Protein AF-A9UUB0-F1 (afdb_monomer_lite)

Sequence (210 aa):
MSVALYNTAGHIVDRVLACRGSAKSLCLASKYDRKKALFALVCETLKYSEILLPLARDLQGTLGDQWTQGTLLCLVHDACIKGRLRCGGKIKFILREHKPALDQHLSRILAERGVKKIQDLVPSESLAERQLRFLRVNTLRAQTADVVRDLETEGWQRLSASTHVELFRLQGRQFACDPDIPDLLAFPAKTDLHDHPLYLTGRLIFQDKV

Structure (mmCIF, N/CA/C/O backbone):
data_AF-A9UUB0-F1
#
_entry.id   AF-A9UUB0-F1
#
loop_
_atom_site.group_PDB
_atom_site.id
_atom_site.type_symbol
_atom_site.label_atom_id
_atom_site.label_alt_id
_atom_site.label_comp_id
_atom_site.label_asym_id
_atom_site.label_entity_id
_atom_site.label_seq_id
_atom_site.pdbx_PDB_ins_code
_atom_site.Cartn_x
_atom_site.Cartn_y
_atom_site.Cartn_z
_atom_site.occupancy
_atom_site.B_iso_or_equiv
_atom_site.auth_seq_id
_atom_site.auth_comp_id
_atom_site.auth_asym_id
_atom_site.auth_atom_id
_atom_site.pdbx_PDB_model_num
ATOM 1 N N . MET A 1 1 ? 13.743 -13.434 -19.491 1.00 51.78 1 MET A N 1
ATOM 2 C CA . MET A 1 1 ? 12.505 -13.276 -18.696 1.00 51.78 1 MET A CA 1
ATOM 3 C C . MET A 1 1 ? 11.661 -12.217 -19.380 1.00 51.78 1 MET A C 1
ATOM 5 O O . MET A 1 1 ? 12.220 -11.261 -19.902 1.00 51.78 1 MET A O 1
ATOM 9 N N . SER A 1 2 ? 10.359 -12.451 -19.502 1.00 63.03 2 SER A N 1
ATOM 10 C CA . SER A 1 2 ? 9.479 -11.643 -20.347 1.00 63.03 2 SER A CA 1
ATOM 11 C C . SER A 1 2 ? 8.940 -10.423 -19.603 1.00 63.03 2 SER A C 1
ATOM 13 O O . SER A 1 2 ? 8.824 -10.422 -18.377 1.00 63.03 2 SER A O 1
ATOM 15 N N . VAL A 1 3 ? 8.562 -9.399 -20.369 1.00 75.25 3 VAL A N 1
ATOM 16 C CA . VAL A 1 3 ? 7.767 -8.245 -19.915 1.00 75.25 3 VAL A CA 1
ATOM 17 C C . VAL A 1 3 ? 6.526 -8.690 -19.120 1.00 75.25 3 VAL A C 1
ATOM 19 O O . VAL A 1 3 ? 6.128 -8.020 -18.174 1.00 75.25 3 VAL A O 1
ATOM 22 N N . ALA A 1 4 ? 5.992 -9.883 -19.407 1.00 81.81 4 ALA A N 1
ATOM 23 C CA . ALA A 1 4 ? 4.867 -10.472 -18.685 1.00 81.81 4 ALA A CA 1
ATOM 24 C C . ALA A 1 4 ? 5.096 -10.609 -17.166 1.00 81.81 4 ALA A C 1
ATOM 26 O O . ALA A 1 4 ? 4.138 -10.473 -16.408 1.00 81.81 4 ALA A O 1
ATOM 27 N N . LEU A 1 5 ? 6.339 -10.825 -16.703 1.00 86.44 5 LEU A N 1
ATOM 28 C CA . LEU A 1 5 ? 6.645 -10.831 -15.266 1.00 86.44 5 LEU A CA 1
ATOM 29 C C . LEU A 1 5 ? 6.369 -9.460 -14.638 1.00 86.44 5 LEU A C 1
ATOM 31 O O . LEU A 1 5 ? 5.728 -9.397 -13.596 1.00 86.44 5 LEU A O 1
ATOM 35 N N . TYR A 1 6 ? 6.846 -8.383 -15.268 1.00 87.75 6 TYR A N 1
ATOM 36 C CA . TYR A 1 6 ? 6.680 -7.017 -14.765 1.00 87.75 6 TYR A CA 1
ATOM 37 C C . TYR A 1 6 ? 5.232 -6.543 -14.872 1.00 87.75 6 TYR A C 1
ATOM 39 O O . TYR A 1 6 ? 4.749 -5.890 -13.955 1.00 87.75 6 TYR A O 1
ATOM 47 N N . ASN A 1 7 ? 4.513 -6.928 -15.929 1.00 88.62 7 ASN A N 1
ATOM 48 C CA . ASN A 1 7 ? 3.086 -6.620 -16.052 1.00 88.62 7 ASN A CA 1
ATOM 49 C C . ASN A 1 7 ? 2.285 -7.324 -14.949 1.00 88.62 7 ASN A C 1
ATOM 51 O O . ASN A 1 7 ? 1.518 -6.690 -14.232 1.00 88.62 7 ASN A O 1
ATOM 55 N N . THR A 1 8 ? 2.526 -8.624 -14.741 1.00 89.75 8 THR A N 1
ATOM 56 C CA . THR A 1 8 ? 1.849 -9.391 -13.682 1.00 89.75 8 THR A CA 1
ATOM 57 C C . THR A 1 8 ? 2.195 -8.856 -12.292 1.00 89.75 8 THR A C 1
ATOM 59 O O . THR A 1 8 ? 1.304 -8.671 -11.468 1.00 89.75 8 THR A O 1
ATOM 62 N N . ALA A 1 9 ? 3.478 -8.584 -12.029 1.00 90.31 9 ALA A N 1
ATOM 63 C CA . ALA A 1 9 ? 3.923 -7.991 -10.770 1.00 90.31 9 ALA A CA 1
ATOM 64 C C . ALA A 1 9 ? 3.297 -6.611 -10.556 1.00 90.31 9 ALA A C 1
ATOM 66 O O . ALA A 1 9 ? 2.797 -6.341 -9.471 1.00 90.31 9 ALA A O 1
ATOM 67 N N . GLY A 1 10 ? 3.258 -5.784 -11.601 1.00 90.00 10 GLY A N 1
ATOM 68 C CA . GLY A 1 10 ? 2.677 -4.451 -11.566 1.00 90.00 10 GLY A CA 1
ATOM 69 C C . GLY A 1 10 ? 1.199 -4.461 -11.209 1.00 90.00 10 GLY A C 1
ATOM 70 O O . GLY A 1 10 ? 0.810 -3.784 -10.268 1.00 90.00 10 GLY A O 1
ATOM 71 N N . HIS A 1 11 ? 0.399 -5.317 -11.849 1.00 90.12 11 HIS A N 1
ATOM 72 C CA . HIS A 1 11 ? -1.014 -5.475 -11.493 1.00 90.12 11 HIS A CA 1
ATOM 73 C C . HIS A 1 11 ? -1.225 -5.915 -10.038 1.00 90.12 11 HIS A C 1
ATOM 75 O O . HIS A 1 11 ? -2.192 -5.502 -9.399 1.00 90.12 11 HIS A O 1
ATOM 81 N N . ILE A 1 12 ? -0.340 -6.762 -9.504 1.00 89.94 12 ILE A N 1
ATOM 82 C CA . ILE A 1 12 ? -0.397 -7.165 -8.094 1.00 89.94 12 ILE A CA 1
ATOM 83 C C . ILE A 1 12 ? -0.027 -5.987 -7.194 1.00 89.94 12 ILE A C 1
ATOM 85 O O . ILE A 1 12 ? -0.731 -5.740 -6.222 1.00 89.94 12 ILE A O 1
ATOM 89 N N . VAL A 1 13 ? 1.036 -5.253 -7.520 1.00 89.06 13 VAL A N 1
ATOM 90 C CA . VAL A 1 13 ? 1.461 -4.062 -6.775 1.00 89.06 13 VAL A CA 1
ATOM 91 C C . VAL A 1 13 ? 0.350 -3.015 -6.750 1.00 89.06 13 VAL A C 1
ATOM 93 O O . VAL A 1 13 ? 0.021 -2.538 -5.672 1.00 89.06 13 VAL A O 1
ATOM 96 N N . ASP A 1 14 ? -0.291 -2.731 -7.885 1.00 88.44 14 ASP A N 1
ATOM 97 C CA . ASP A 1 14 ? -1.418 -1.793 -7.972 1.00 88.44 14 ASP A CA 1
ATOM 98 C C . ASP A 1 14 ? -2.571 -2.216 -7.048 1.00 88.44 14 ASP A C 1
ATOM 100 O O . ASP A 1 14 ? -3.120 -1.401 -6.309 1.00 88.44 14 ASP A O 1
ATOM 104 N N . ARG A 1 15 ? -2.903 -3.514 -7.021 1.00 87.00 15 ARG A N 1
ATOM 105 C CA . ARG A 1 15 ? -3.929 -4.054 -6.116 1.00 87.00 15 ARG A CA 1
ATOM 106 C C . ARG A 1 15 ? -3.540 -3.955 -4.646 1.00 87.00 15 ARG A C 1
ATOM 108 O O . ARG A 1 15 ? -4.393 -3.621 -3.831 1.00 87.00 15 ARG A O 1
ATOM 115 N N . VAL A 1 16 ? -2.280 -4.227 -4.308 1.00 85.00 16 VAL A N 1
ATOM 116 C CA . VAL A 1 16 ? -1.789 -4.115 -2.927 1.00 85.00 16 VAL A CA 1
ATOM 117 C C . VAL A 1 16 ? -1.792 -2.656 -2.471 1.00 85.00 16 VAL A C 1
ATOM 119 O O . VAL A 1 16 ? -2.253 -2.372 -1.370 1.00 85.00 16 VAL A O 1
ATOM 122 N N . LEU A 1 17 ? -1.349 -1.724 -3.319 1.00 81.94 17 LEU A N 1
ATOM 123 C CA . LEU A 1 17 ? -1.390 -0.289 -3.026 1.00 81.94 17 LEU A CA 1
ATOM 124 C C . LEU A 1 17 ? -2.829 0.224 -2.883 1.00 81.94 17 LEU A C 1
ATOM 126 O O . LEU A 1 17 ? -3.079 1.102 -2.066 1.00 81.94 17 LEU A O 1
ATOM 130 N N . ALA A 1 18 ? -3.780 -0.361 -3.613 1.00 80.44 18 ALA A N 1
ATOM 131 C CA . ALA A 1 18 ? -5.213 -0.102 -3.463 1.00 80.44 18 ALA A CA 1
ATOM 132 C C . ALA A 1 18 ? -5.870 -0.865 -2.291 1.00 80.44 18 ALA A C 1
ATOM 134 O O . ALA A 1 18 ? -7.092 -0.828 -2.149 1.00 80.44 18 ALA A O 1
ATOM 135 N N . CYS A 1 19 ? -5.090 -1.577 -1.470 1.00 75.00 19 CYS A N 1
ATOM 136 C CA . CYS A 1 19 ? -5.570 -2.394 -0.352 1.00 75.00 19 CYS A CA 1
ATOM 137 C C . CYS A 1 19 ? -6.588 -3.490 -0.746 1.00 75.00 19 CYS A C 1
ATOM 139 O O . CYS A 1 19 ? -7.390 -3.908 0.081 1.00 75.00 19 CYS A O 1
ATOM 141 N N . ARG A 1 20 ? -6.534 -4.003 -1.985 1.00 78.62 20 ARG A N 1
ATOM 142 C CA . ARG A 1 20 ? -7.418 -5.063 -2.523 1.00 78.62 20 ARG A CA 1
ATOM 143 C C . ARG A 1 20 ? -6.836 -6.468 -2.337 1.00 78.62 20 ARG A C 1
ATOM 145 O O . ARG A 1 20 ? -6.723 -7.258 -3.281 1.00 78.62 20 ARG A O 1
ATOM 152 N N . GLY A 1 21 ? -6.391 -6.753 -1.115 1.00 76.88 21 GLY A N 1
ATOM 153 C CA . GLY A 1 21 ? -5.790 -8.027 -0.716 1.00 76.88 21 GLY A CA 1
ATOM 154 C C . GLY A 1 21 ? -4.273 -7.992 -0.490 1.00 76.88 21 GLY A C 1
ATOM 155 O O . GLY A 1 21 ? -3.568 -7.056 -0.862 1.00 76.88 21 GLY A O 1
ATOM 156 N N . SER A 1 22 ? -3.758 -9.048 0.149 1.00 80.94 22 SER A N 1
ATOM 157 C CA . SER A 1 22 ? -2.339 -9.146 0.508 1.00 80.94 22 SER A CA 1
ATOM 158 C C . SER A 1 22 ? -1.462 -9.557 -0.677 1.00 80.94 22 SER A C 1
ATOM 160 O O . SER A 1 22 ? -1.869 -10.324 -1.554 1.00 80.94 22 SER A O 1
ATOM 162 N N . ALA A 1 23 ? -0.196 -9.126 -0.665 1.00 83.50 23 ALA A N 1
ATOM 163 C CA . ALA A 1 23 ? 0.780 -9.529 -1.681 1.00 83.50 23 ALA A CA 1
ATOM 164 C C . ALA A 1 23 ? 0.891 -11.062 -1.800 1.00 83.50 23 ALA A C 1
ATOM 166 O O . ALA A 1 23 ? 1.048 -11.596 -2.900 1.00 83.50 23 ALA A O 1
ATOM 167 N N . LYS A 1 24 ? 0.765 -11.783 -0.677 1.00 83.50 24 LYS A N 1
ATOM 168 C CA . LYS A 1 24 ? 0.860 -13.247 -0.628 1.00 83.50 24 LYS A CA 1
ATOM 169 C C . LYS A 1 24 ? -0.329 -13.919 -1.313 1.00 83.50 24 LYS A C 1
ATOM 171 O O . LYS A 1 24 ? -0.109 -14.803 -2.142 1.00 83.50 24 LYS A O 1
ATOM 176 N N . SER A 1 25 ? -1.560 -13.506 -1.002 1.00 85.06 25 SER A N 1
ATOM 177 C CA . SER A 1 25 ? -2.758 -14.099 -1.612 1.00 85.06 25 SER A CA 1
ATOM 178 C C . SER A 1 25 ? -2.818 -13.804 -3.111 1.00 85.06 25 SER A C 1
ATOM 180 O O . SER A 1 25 ? -3.031 -14.717 -3.908 1.00 85.06 25 SER A O 1
ATOM 182 N N . LEU A 1 26 ? -2.520 -12.564 -3.510 1.00 85.94 26 LEU A N 1
ATOM 183 C CA . LEU A 1 26 ? -2.532 -12.134 -4.908 1.00 85.94 26 LEU A CA 1
ATOM 184 C C . LEU A 1 26 ? -1.458 -12.838 -5.751 1.00 85.94 26 LEU A C 1
ATOM 186 O O . LEU A 1 26 ? -1.740 -13.285 -6.863 1.00 85.94 26 LEU A O 1
ATOM 190 N N . CYS A 1 27 ? -0.241 -13.013 -5.222 1.00 86.50 27 CYS A N 1
ATOM 191 C CA . CYS A 1 27 ? 0.801 -13.777 -5.915 1.00 86.50 27 CYS A CA 1
ATOM 192 C C . CYS A 1 27 ? 0.434 -15.259 -6.053 1.00 86.50 27 CYS A C 1
ATOM 194 O O . CYS A 1 27 ? 0.705 -15.863 -7.094 1.00 86.50 27 CYS A O 1
ATOM 196 N N . LEU A 1 28 ? -0.192 -15.853 -5.032 1.00 87.00 28 LEU A N 1
ATOM 197 C CA . LEU A 1 28 ? -0.606 -17.255 -5.068 1.00 87.00 28 LEU A CA 1
ATOM 198 C C . LEU A 1 28 ? -1.744 -17.495 -6.069 1.00 87.00 28 LEU A C 1
ATOM 200 O O . LEU A 1 28 ? -1.716 -18.509 -6.769 1.00 87.00 28 LEU A O 1
ATOM 204 N N . ALA A 1 29 ? -2.687 -16.554 -6.162 1.00 86.81 29 ALA A N 1
ATOM 205 C CA . ALA A 1 29 ? -3.804 -16.578 -7.105 1.00 86.81 29 ALA A CA 1
ATOM 206 C C . ALA A 1 29 ? -3.383 -16.302 -8.560 1.00 86.81 29 ALA A C 1
ATOM 208 O O . ALA A 1 29 ? -4.126 -16.610 -9.491 1.00 86.81 29 ALA A O 1
ATOM 209 N N . SER A 1 30 ? -2.197 -15.727 -8.780 1.00 87.69 30 SER A N 1
ATOM 210 C CA . SER A 1 30 ? -1.704 -15.448 -10.128 1.00 87.69 30 SER A CA 1
ATOM 211 C C . SER A 1 30 ? -1.465 -16.732 -10.939 1.00 87.69 30 SER A C 1
ATOM 213 O O . SER A 1 30 ? -1.018 -17.758 -10.416 1.00 87.69 30 SER A O 1
ATOM 215 N N . LYS A 1 31 ? -1.712 -16.650 -12.254 1.00 84.94 31 LYS A N 1
ATOM 216 C CA . LYS A 1 31 ? -1.460 -17.733 -13.225 1.00 84.94 31 LYS A CA 1
ATOM 217 C C . LYS A 1 31 ? 0.020 -17.879 -13.611 1.00 84.94 31 LYS A C 1
ATOM 219 O O . LYS A 1 31 ? 0.341 -18.641 -14.510 1.00 84.94 31 LYS A O 1
ATOM 224 N N . TYR A 1 32 ? 0.919 -17.113 -12.992 1.00 84.62 32 TYR A N 1
ATOM 225 C CA . TYR A 1 32 ? 2.328 -17.087 -13.368 1.00 84.62 32 TYR A CA 1
ATOM 226 C C . TYR A 1 32 ? 3.109 -18.207 -12.669 1.00 84.62 32 TYR A C 1
ATOM 228 O O . TYR A 1 32 ? 3.091 -18.310 -11.442 1.00 84.62 32 TYR A O 1
ATOM 236 N N . ASP A 1 33 ? 3.849 -19.011 -13.436 1.00 82.44 33 ASP A N 1
ATOM 237 C CA . ASP A 1 33 ? 4.486 -20.239 -12.934 1.00 82.44 33 ASP A CA 1
ATOM 238 C C . ASP A 1 33 ? 5.519 -19.982 -11.829 1.00 82.44 33 ASP A C 1
ATOM 240 O O . ASP A 1 33 ? 5.574 -20.675 -10.811 1.00 82.44 33 ASP A O 1
ATOM 244 N N . ARG A 1 34 ? 6.354 -18.945 -11.982 1.00 86.06 34 ARG A N 1
ATOM 245 C CA . ARG A 1 34 ? 7.447 -18.651 -11.036 1.00 86.06 34 ARG A CA 1
ATOM 246 C C . ARG A 1 34 ? 6.965 -17.785 -9.872 1.00 86.06 34 ARG A C 1
ATOM 248 O O . ARG A 1 34 ? 7.473 -16.681 -9.661 1.00 86.06 34 ARG A O 1
ATOM 255 N N . LYS A 1 35 ? 6.022 -18.308 -9.082 1.00 86.06 35 LYS A N 1
ATOM 256 C CA . LYS A 1 35 ? 5.386 -17.604 -7.950 1.00 86.06 35 LYS A CA 1
ATOM 257 C C . LYS A 1 35 ? 6.385 -17.057 -6.925 1.00 86.06 35 LYS A C 1
ATOM 259 O O . LYS A 1 35 ? 6.220 -15.936 -6.461 1.00 86.06 35 LYS A O 1
ATOM 264 N N . LYS A 1 36 ? 7.467 -17.791 -6.624 1.00 85.75 36 LYS A N 1
ATOM 265 C CA . LYS A 1 36 ? 8.524 -17.327 -5.697 1.00 85.75 36 LYS A CA 1
ATOM 266 C C . LYS A 1 36 ? 9.234 -16.065 -6.199 1.00 85.75 36 LYS A C 1
ATOM 268 O O . LYS A 1 36 ? 9.430 -15.122 -5.441 1.00 85.75 36 LYS A O 1
ATOM 273 N N . ALA A 1 37 ? 9.604 -16.041 -7.481 1.00 85.56 37 ALA A N 1
ATOM 274 C CA . ALA A 1 37 ? 10.294 -14.900 -8.081 1.00 85.56 37 ALA A CA 1
ATOM 275 C C . ALA A 1 37 ? 9.372 -13.680 -8.224 1.00 85.56 37 ALA A C 1
ATOM 277 O O . ALA A 1 37 ? 9.832 -12.551 -8.067 1.00 85.56 37 ALA A O 1
ATOM 278 N N . LEU A 1 38 ? 8.088 -13.922 -8.508 1.00 88.12 38 LEU A N 1
ATOM 279 C CA . LEU A 1 38 ? 7.046 -12.900 -8.546 1.00 88.12 38 LEU A CA 1
ATOM 280 C C . LEU A 1 38 ? 6.842 -12.270 -7.165 1.00 88.12 38 LEU A C 1
ATOM 282 O O . LEU A 1 38 ? 6.959 -11.058 -7.032 1.00 88.12 38 LEU A O 1
ATOM 286 N N . PHE A 1 39 ? 6.623 -13.094 -6.137 1.00 87.19 39 PHE A N 1
ATOM 287 C CA . PHE A 1 39 ? 6.426 -12.626 -4.766 1.00 87.19 39 PHE A CA 1
ATOM 288 C C . PHE A 1 39 ? 7.631 -11.831 -4.252 1.00 87.19 39 PHE A C 1
ATOM 290 O O . PHE A 1 39 ? 7.456 -10.755 -3.692 1.00 87.19 39 PHE A O 1
ATOM 297 N N . ALA A 1 40 ? 8.856 -12.301 -4.517 1.00 87.00 40 ALA A N 1
ATOM 298 C CA . ALA A 1 40 ? 10.066 -11.563 -4.162 1.00 87.00 40 ALA A CA 1
ATOM 299 C C . ALA A 1 40 ? 10.120 -10.179 -4.833 1.00 87.00 40 ALA A C 1
ATOM 301 O O . ALA A 1 40 ? 10.383 -9.191 -4.156 1.00 87.00 40 ALA A O 1
ATOM 302 N N . LEU A 1 41 ? 9.823 -10.091 -6.137 1.00 88.19 41 LEU A N 1
ATOM 303 C CA . LEU A 1 41 ? 9.814 -8.815 -6.859 1.00 88.19 41 LEU A CA 1
ATOM 304 C C . LEU A 1 41 ? 8.746 -7.857 -6.317 1.00 88.19 41 LEU A C 1
ATOM 306 O O . LEU A 1 41 ? 9.035 -6.678 -6.136 1.00 88.19 41 LEU A O 1
ATOM 310 N N . V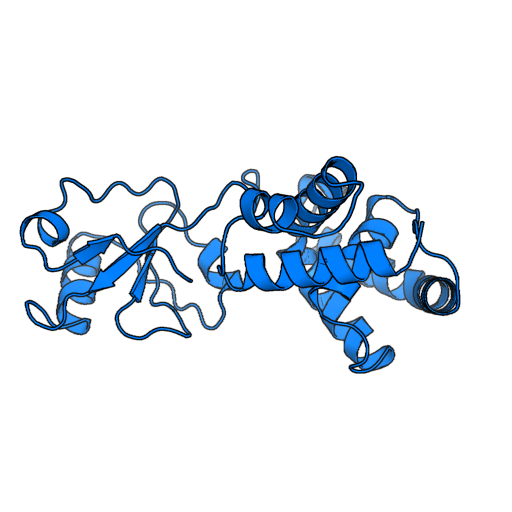AL A 1 42 ? 7.537 -8.354 -6.045 1.00 88.88 42 VAL A N 1
ATOM 311 C CA . VAL A 1 42 ? 6.438 -7.554 -5.484 1.00 88.88 42 VAL A CA 1
ATOM 312 C C . VAL A 1 42 ? 6.821 -7.020 -4.104 1.00 88.88 42 VAL A C 1
ATOM 314 O O . VAL A 1 42 ? 6.763 -5.813 -3.891 1.00 88.88 42 VAL A O 1
ATOM 317 N N . CYS A 1 43 ? 7.281 -7.880 -3.192 1.00 84.44 43 CYS A N 1
ATOM 318 C CA . CYS A 1 43 ? 7.665 -7.463 -1.842 1.00 84.44 43 CYS A CA 1
ATOM 319 C C . CYS A 1 43 ? 8.838 -6.480 -1.844 1.00 84.44 43 CYS A C 1
ATOM 321 O O . CYS A 1 43 ? 8.815 -5.513 -1.093 1.00 84.44 43 CYS A O 1
ATOM 323 N N . GLU A 1 44 ? 9.855 -6.699 -2.680 1.00 85.81 44 GLU A N 1
ATOM 324 C CA . GLU A 1 44 ? 10.954 -5.742 -2.823 1.00 85.81 44 GLU A CA 1
ATOM 325 C C . GLU A 1 44 ? 10.462 -4.406 -3.390 1.00 85.81 44 GLU A C 1
ATOM 327 O O . GLU A 1 44 ? 10.778 -3.367 -2.826 1.00 85.81 44 GLU A O 1
ATOM 332 N N . THR A 1 45 ? 9.618 -4.411 -4.426 1.00 88.25 45 THR A N 1
ATOM 333 C CA . THR A 1 45 ? 9.075 -3.172 -5.013 1.00 88.25 45 THR A CA 1
ATOM 334 C C . THR A 1 45 ? 8.252 -2.379 -3.994 1.00 88.25 45 THR A C 1
ATOM 336 O O . THR A 1 45 ? 8.414 -1.166 -3.882 1.00 88.25 45 THR A O 1
ATOM 339 N N . LEU A 1 46 ? 7.409 -3.061 -3.212 1.00 84.19 46 LEU A N 1
ATOM 340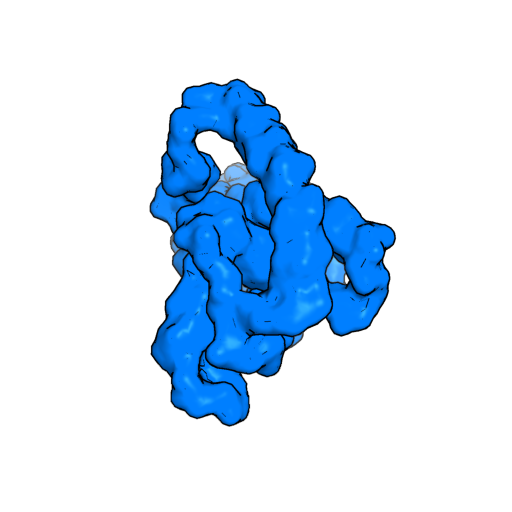 C CA . LEU A 1 46 ? 6.578 -2.439 -2.178 1.00 84.19 46 LEU A CA 1
ATOM 341 C C . LEU A 1 46 ? 7.404 -1.813 -1.049 1.00 84.19 46 LEU A C 1
ATOM 343 O O . LEU A 1 46 ? 6.958 -0.843 -0.459 1.00 84.19 46 LEU A O 1
ATOM 347 N N . LYS A 1 47 ? 8.618 -2.295 -0.753 1.00 81.56 47 LYS A N 1
ATOM 348 C CA . LYS A 1 47 ? 9.485 -1.655 0.259 1.00 81.56 47 LYS A CA 1
ATOM 349 C C . LYS A 1 47 ? 9.875 -0.229 -0.120 1.00 81.56 47 LYS A C 1
ATOM 351 O O . LYS A 1 47 ? 10.025 0.615 0.753 1.00 81.56 47 LYS A O 1
ATOM 356 N N . TYR A 1 48 ? 10.033 0.035 -1.414 1.00 80.12 48 TYR A N 1
ATOM 357 C CA . TYR A 1 48 ? 10.506 1.320 -1.926 1.00 80.12 48 TYR A CA 1
ATOM 358 C C . TYR A 1 48 ? 9.404 2.119 -2.627 1.00 80.12 48 TYR A C 1
ATOM 360 O O . T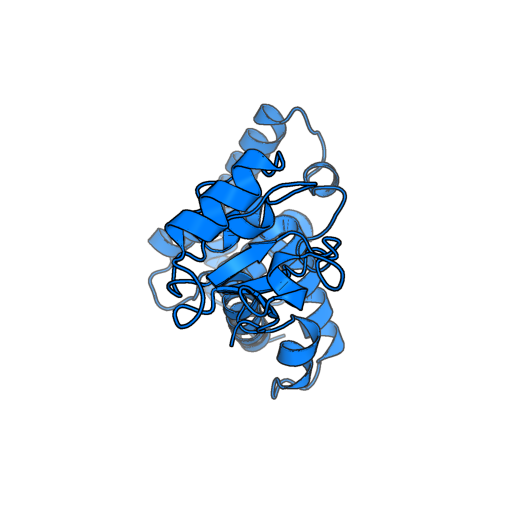YR A 1 48 ? 9.702 3.142 -3.242 1.00 80.12 48 TYR A O 1
ATOM 368 N N . SER A 1 49 ? 8.141 1.684 -2.567 1.00 81.94 49 SER A N 1
ATOM 369 C CA . SER A 1 49 ? 7.087 2.276 -3.393 1.00 81.94 49 SER A CA 1
ATOM 370 C C . SER A 1 49 ? 6.885 3.759 -3.109 1.00 81.94 49 SER A C 1
ATOM 372 O O . SER A 1 49 ? 6.772 4.522 -4.055 1.00 81.94 49 SER A O 1
ATOM 374 N N . GLU A 1 50 ? 6.933 4.209 -1.853 1.00 77.56 50 GLU A N 1
ATOM 375 C CA . GLU A 1 50 ? 6.791 5.640 -1.526 1.00 77.56 50 GLU A CA 1
ATOM 376 C C . GLU A 1 50 ? 7.860 6.520 -2.191 1.00 77.56 50 GLU A C 1
ATOM 378 O O . GLU A 1 50 ? 7.581 7.647 -2.588 1.00 77.56 50 GLU A O 1
ATOM 383 N N . ILE A 1 51 ? 9.080 5.998 -2.325 1.00 80.94 51 ILE A N 1
ATOM 384 C CA . ILE A 1 51 ? 10.227 6.721 -2.887 1.00 80.94 51 ILE A CA 1
ATOM 385 C C . ILE A 1 51 ? 10.190 6.671 -4.415 1.00 80.94 51 ILE A C 1
ATOM 387 O O . ILE A 1 51 ? 10.533 7.641 -5.085 1.00 80.94 51 ILE A O 1
ATOM 391 N N . LEU A 1 52 ? 9.787 5.527 -4.971 1.00 83.94 52 LEU A N 1
ATOM 392 C CA . LEU A 1 52 ? 9.836 5.270 -6.407 1.00 83.94 52 LEU A CA 1
ATOM 393 C C . LEU A 1 52 ? 8.545 5.669 -7.138 1.00 83.94 52 LEU A C 1
ATOM 395 O O . LEU A 1 52 ? 8.572 5.807 -8.356 1.00 83.94 52 LEU A O 1
ATOM 399 N N . LEU A 1 53 ? 7.426 5.873 -6.435 1.00 84.06 53 LEU A N 1
ATOM 400 C CA . LEU A 1 53 ? 6.144 6.273 -7.029 1.00 84.06 53 LEU A CA 1
ATOM 401 C C . LEU A 1 53 ? 6.220 7.600 -7.801 1.00 84.06 53 LEU A C 1
ATOM 403 O O . LEU A 1 53 ? 5.723 7.625 -8.927 1.00 84.06 53 LEU A O 1
ATOM 407 N N . PRO A 1 54 ? 6.845 8.677 -7.281 1.00 83.44 54 PRO A N 1
ATOM 408 C CA . PRO A 1 54 ? 7.034 9.906 -8.053 1.00 83.44 54 PRO A CA 1
ATOM 409 C C . PRO A 1 54 ? 7.810 9.657 -9.353 1.00 83.44 54 PRO A C 1
ATOM 411 O O . PRO A 1 54 ? 7.371 10.062 -10.423 1.00 83.44 54 PRO A O 1
ATOM 414 N N . LEU A 1 55 ? 8.889 8.872 -9.281 1.00 82.81 55 LEU A N 1
ATOM 415 C CA . LEU A 1 55 ? 9.707 8.516 -10.448 1.00 82.81 55 LEU A CA 1
ATOM 416 C C . LEU A 1 55 ? 8.926 7.696 -11.480 1.00 82.81 55 LEU A C 1
ATOM 418 O O . LEU A 1 55 ? 9.082 7.877 -12.686 1.00 82.81 55 LEU A O 1
ATOM 422 N N . ALA A 1 56 ? 8.083 6.777 -11.008 1.00 85.50 56 ALA A N 1
ATOM 423 C CA . ALA A 1 56 ? 7.226 5.977 -11.869 1.00 85.50 56 ALA A CA 1
ATOM 424 C C . ALA A 1 56 ? 6.185 6.847 -12.594 1.00 85.50 56 ALA A C 1
ATOM 426 O O . ALA A 1 56 ? 5.903 6.589 -13.763 1.00 85.50 56 ALA A O 1
ATOM 427 N N . ARG A 1 57 ? 5.655 7.893 -11.941 1.00 84.75 57 ARG A N 1
ATOM 428 C CA . ARG A 1 57 ? 4.727 8.860 -12.554 1.00 84.75 57 ARG A CA 1
ATOM 429 C C . ARG A 1 57 ? 5.401 9.702 -13.634 1.00 84.75 57 ARG A C 1
ATOM 431 O O . ARG A 1 57 ? 4.842 9.827 -14.721 1.00 84.75 57 ARG A O 1
ATOM 438 N N . ASP A 1 58 ? 6.609 10.196 -13.378 1.00 82.62 58 ASP A N 1
ATOM 439 C CA . ASP A 1 58 ? 7.384 10.968 -14.362 1.00 82.62 58 ASP A CA 1
ATOM 440 C C . ASP A 1 58 ? 7.664 10.134 -15.627 1.00 82.62 58 ASP A C 1
ATOM 442 O O . ASP A 1 58 ? 7.491 10.591 -16.761 1.00 82.62 58 ASP A O 1
ATOM 446 N N . LEU A 1 59 ? 8.024 8.859 -15.441 1.00 81.62 59 LEU A N 1
ATOM 447 C CA . LEU A 1 59 ? 8.211 7.920 -16.548 1.00 81.62 59 LEU A CA 1
ATOM 448 C C . LEU A 1 59 ? 6.913 7.599 -17.286 1.00 81.62 59 LEU A C 1
ATOM 450 O O . LEU A 1 59 ? 6.947 7.432 -18.504 1.00 81.62 59 LEU A O 1
ATOM 454 N N . GLN A 1 60 ? 5.781 7.512 -16.584 1.00 83.88 60 GLN A N 1
ATOM 455 C CA . GLN A 1 60 ? 4.482 7.253 -17.206 1.00 83.88 60 GLN A CA 1
ATOM 456 C C . GLN A 1 60 ? 4.111 8.358 -18.197 1.00 83.88 60 GLN A C 1
ATOM 458 O O . GLN A 1 60 ? 3.700 8.051 -19.314 1.00 83.88 60 GLN A O 1
ATOM 463 N N . GLY A 1 61 ? 4.352 9.625 -17.839 1.00 80.56 61 GLY A N 1
ATOM 464 C CA . GLY A 1 61 ? 4.143 10.760 -18.744 1.00 80.56 61 GLY A CA 1
ATOM 465 C C . GLY A 1 61 ? 4.968 10.676 -20.034 1.00 80.56 61 GLY A C 1
ATOM 466 O O . GLY A 1 61 ? 4.560 11.210 -21.060 1.00 80.56 61 GLY A O 1
ATOM 467 N N . THR A 1 62 ? 6.094 9.957 -20.008 1.00 79.19 62 THR A N 1
ATOM 468 C CA . THR A 1 62 ? 6.982 9.783 -21.169 1.00 79.19 62 THR A CA 1
ATOM 469 C C . THR A 1 62 ? 6.677 8.513 -21.973 1.00 79.19 62 THR A C 1
ATOM 471 O O . THR A 1 62 ? 6.775 8.500 -23.198 1.00 79.19 62 THR A O 1
ATOM 474 N N . LEU A 1 63 ? 6.321 7.419 -21.293 1.00 76.00 63 LEU A N 1
ATOM 475 C CA . LEU A 1 63 ? 6.095 6.095 -21.887 1.00 76.00 63 LEU A CA 1
ATOM 476 C C . LEU A 1 63 ? 4.647 5.865 -22.354 1.00 76.00 63 LEU A C 1
ATOM 478 O O . LEU A 1 63 ? 4.396 4.888 -23.070 1.00 76.00 63 LEU A O 1
ATOM 482 N N . GLY A 1 64 ? 3.717 6.740 -21.963 1.00 74.31 64 GLY A N 1
ATOM 483 C CA . GLY A 1 64 ? 2.290 6.664 -22.277 1.00 74.31 64 GLY A CA 1
ATOM 484 C C . GLY A 1 64 ? 1.526 5.604 -21.472 1.00 74.31 64 GLY A C 1
ATOM 485 O O . GLY A 1 64 ? 2.109 4.768 -20.779 1.00 74.31 64 GLY A O 1
ATOM 486 N N . ASP A 1 65 ? 0.199 5.599 -21.620 1.00 76.12 65 ASP A N 1
ATOM 487 C CA . ASP A 1 65 ? -0.747 4.812 -20.801 1.00 76.12 65 ASP A CA 1
ATOM 488 C C . ASP A 1 65 ? -0.745 3.297 -21.051 1.00 76.12 65 ASP A C 1
ATOM 490 O O . ASP A 1 65 ? -1.505 2.544 -20.445 1.00 76.12 65 ASP A O 1
ATOM 494 N N . GLN A 1 66 ? 0.131 2.811 -21.928 1.00 77.62 66 GLN A N 1
ATOM 495 C CA . GLN A 1 66 ? 0.280 1.380 -22.197 1.00 77.62 66 GLN A CA 1
ATOM 496 C C . GLN A 1 66 ? 0.877 0.601 -21.001 1.00 77.62 66 GLN A C 1
ATOM 498 O O . GLN A 1 66 ? 0.829 -0.630 -20.984 1.00 77.62 66 GLN A O 1
ATOM 503 N N . TRP A 1 67 ? 1.455 1.297 -20.013 1.00 81.56 67 TRP A N 1
ATOM 504 C CA . TRP A 1 67 ? 2.067 0.713 -18.817 1.00 81.56 67 TRP A CA 1
ATOM 505 C C . TRP A 1 67 ? 1.331 1.162 -17.554 1.00 81.56 67 TRP A C 1
ATOM 507 O O . TRP A 1 67 ? 1.100 2.354 -17.363 1.00 81.56 67 TRP A O 1
ATOM 517 N N . THR A 1 68 ? 1.016 0.227 -16.651 1.00 85.62 68 THR A N 1
ATOM 518 C CA . THR A 1 68 ? 0.436 0.595 -15.350 1.00 85.62 68 THR A CA 1
ATOM 519 C C . THR A 1 68 ? 1.497 1.178 -14.416 1.00 85.62 68 THR A C 1
ATOM 521 O O . THR A 1 68 ? 2.691 0.878 -14.550 1.00 85.62 68 THR A O 1
ATOM 524 N N . GLN A 1 69 ? 1.066 1.978 -13.431 1.00 85.44 69 GLN A N 1
ATOM 525 C CA . GLN A 1 69 ? 1.969 2.541 -12.420 1.00 85.44 69 GLN A CA 1
ATOM 526 C C . GLN A 1 69 ? 2.761 1.454 -11.701 1.00 85.44 69 GLN A C 1
ATOM 528 O O . GLN A 1 69 ? 3.980 1.569 -11.590 1.00 85.44 69 GLN A O 1
ATOM 533 N N . GLY A 1 70 ? 2.114 0.367 -11.283 1.00 86.81 70 GLY A N 1
ATOM 534 C CA . GLY A 1 70 ? 2.778 -0.757 -10.638 1.00 86.81 70 GLY A CA 1
ATOM 535 C C . GLY A 1 70 ? 3.831 -1.411 -11.530 1.00 86.81 70 GLY A C 1
ATOM 536 O O . GLY A 1 70 ? 4.898 -1.788 -11.044 1.00 86.81 70 GLY A O 1
ATOM 537 N N . THR A 1 71 ? 3.587 -1.526 -12.840 1.00 89.38 71 THR A N 1
ATOM 538 C CA . THR A 1 71 ? 4.578 -2.093 -13.768 1.00 89.38 71 THR A CA 1
ATOM 539 C C . THR A 1 71 ? 5.806 -1.200 -13.885 1.00 89.38 71 THR A C 1
ATOM 541 O O . THR A 1 71 ? 6.933 -1.694 -13.786 1.00 89.38 71 THR A O 1
ATOM 544 N N . LEU A 1 72 ? 5.601 0.108 -14.053 1.00 88.69 72 LEU A N 1
ATOM 545 C CA . LEU A 1 72 ? 6.688 1.086 -14.084 1.00 88.69 72 LEU A CA 1
ATOM 546 C C . LEU A 1 72 ? 7.452 1.097 -12.761 1.00 88.69 72 LEU A C 1
ATOM 548 O O . LEU A 1 72 ? 8.679 1.102 -12.767 1.00 88.69 72 LEU A O 1
ATOM 552 N N . LEU A 1 73 ? 6.751 0.983 -11.635 1.00 89.44 73 LEU A N 1
ATOM 553 C CA . LEU A 1 73 ? 7.356 0.913 -10.311 1.00 89.44 73 LEU A CA 1
ATOM 554 C C . LEU A 1 73 ? 8.296 -0.293 -10.170 1.00 89.44 73 LEU A C 1
ATOM 556 O O . LEU A 1 73 ? 9.432 -0.141 -9.721 1.00 89.44 73 LEU A O 1
ATOM 560 N N . CYS A 1 74 ? 7.871 -1.482 -10.613 1.00 89.75 74 CYS A N 1
ATOM 561 C CA . CYS A 1 74 ? 8.724 -2.674 -10.615 1.00 89.75 74 CYS A CA 1
ATOM 562 C C . CYS A 1 74 ? 9.947 -2.524 -11.537 1.00 89.75 74 CYS A C 1
ATOM 564 O O . CYS A 1 74 ? 11.026 -3.037 -11.226 1.00 89.75 74 CYS A O 1
ATOM 566 N N . LEU A 1 75 ? 9.791 -1.842 -12.675 1.00 88.56 75 LEU A N 1
ATOM 567 C CA . LEU A 1 75 ? 10.879 -1.588 -13.622 1.00 88.56 75 LEU A CA 1
ATOM 568 C C . LEU A 1 75 ? 11.905 -0.601 -13.058 1.00 88.56 75 LEU A C 1
ATOM 570 O O . LEU A 1 75 ? 13.104 -0.879 -13.107 1.00 88.56 75 LEU A O 1
ATOM 574 N N . VAL A 1 76 ? 11.441 0.510 -12.482 1.00 87.81 76 VAL A N 1
ATOM 575 C CA . VAL A 1 76 ? 12.279 1.510 -11.805 1.00 87.81 76 VAL A CA 1
ATOM 576 C C . VAL A 1 76 ? 13.027 0.869 -10.645 1.00 87.81 76 VAL A C 1
ATOM 578 O O . VAL A 1 76 ? 14.236 1.046 -10.526 1.00 87.81 76 VAL A O 1
ATOM 581 N N . HIS A 1 77 ? 12.344 0.056 -9.837 1.00 88.25 77 HIS A N 1
ATOM 582 C CA . HIS A 1 77 ? 12.967 -0.677 -8.740 1.00 88.25 77 HIS A CA 1
ATOM 583 C C . HIS A 1 77 ? 14.153 -1.528 -9.224 1.00 88.25 77 HIS A C 1
ATOM 585 O O . HIS A 1 77 ? 15.271 -1.396 -8.724 1.00 88.25 77 HIS A O 1
ATOM 591 N N . ASP A 1 78 ? 13.953 -2.380 -10.232 1.00 88.12 78 ASP A N 1
ATOM 592 C CA . ASP A 1 78 ? 15.025 -3.241 -10.743 1.00 88.12 78 ASP A CA 1
ATOM 593 C C . ASP A 1 78 ? 16.153 -2.445 -11.442 1.00 88.12 78 ASP A C 1
ATOM 595 O O . ASP A 1 78 ? 17.324 -2.836 -11.356 1.00 88.12 78 ASP A O 1
ATOM 599 N N . ALA A 1 79 ? 15.836 -1.318 -12.089 1.00 85.31 79 ALA A N 1
ATOM 600 C CA . ALA A 1 79 ? 16.811 -0.447 -12.750 1.00 85.31 79 ALA A CA 1
ATOM 601 C C . ALA A 1 79 ? 17.682 0.355 -11.768 1.00 85.31 79 ALA A C 1
ATOM 603 O O . ALA A 1 79 ? 18.895 0.458 -11.969 1.00 85.31 79 ALA A O 1
ATOM 604 N N . CYS A 1 80 ? 17.078 0.916 -10.721 1.00 81.44 80 CYS A N 1
ATOM 605 C CA . CYS A 1 80 ? 17.748 1.803 -9.772 1.00 81.44 80 CYS A CA 1
ATOM 606 C C . CYS A 1 80 ? 18.400 1.039 -8.616 1.00 81.44 80 CYS A C 1
ATOM 608 O O . CYS A 1 80 ? 19.524 1.351 -8.242 1.00 81.44 80 CYS A 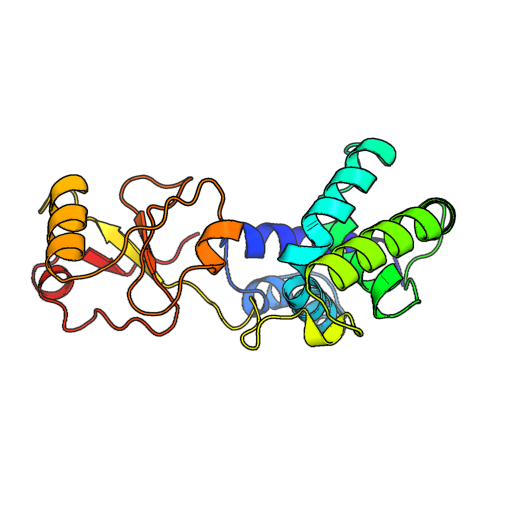O 1
ATOM 610 N N . ILE A 1 81 ? 17.734 0.016 -8.070 1.00 80.31 81 ILE A N 1
ATOM 611 C CA . ILE A 1 81 ? 18.213 -0.680 -6.864 1.00 80.31 81 ILE A CA 1
ATOM 612 C C . ILE A 1 81 ? 19.074 -1.886 -7.223 1.00 80.31 81 ILE A C 1
ATOM 614 O O . ILE A 1 81 ? 20.144 -2.076 -6.651 1.00 80.31 81 ILE A O 1
ATOM 618 N N . LYS A 1 82 ? 18.640 -2.712 -8.182 1.00 79.38 82 LYS A N 1
ATOM 619 C CA . LYS A 1 82 ? 19.413 -3.903 -8.576 1.00 79.38 82 LYS A CA 1
ATOM 620 C C . LYS A 1 82 ? 20.420 -3.637 -9.689 1.00 79.38 82 LYS A C 1
ATOM 622 O O . LYS A 1 82 ? 21.234 -4.518 -9.967 1.00 79.38 82 LYS A O 1
ATOM 627 N N . GLY A 1 83 ? 20.322 -2.496 -10.374 1.00 74.31 83 GLY A N 1
ATOM 628 C CA . GLY A 1 83 ? 21.155 -2.164 -11.533 1.00 74.31 83 GLY A CA 1
ATOM 629 C C . GLY A 1 83 ? 20.979 -3.118 -12.721 1.00 74.31 83 GLY A C 1
ATOM 630 O O . GLY A 1 83 ? 21.799 -3.122 -13.638 1.00 74.31 83 GLY A O 1
ATOM 631 N N . ARG A 1 84 ? 19.937 -3.962 -12.718 1.00 79.19 84 ARG A N 1
ATOM 632 C CA . ARG A 1 84 ? 19.713 -4.987 -13.745 1.00 79.19 84 ARG A CA 1
ATOM 633 C C . ARG A 1 84 ? 18.235 -5.136 -14.059 1.00 79.19 84 ARG A C 1
ATOM 635 O O . ARG A 1 84 ? 17.429 -5.486 -13.204 1.00 79.19 84 ARG A O 1
ATOM 642 N N . LEU A 1 85 ? 17.906 -4.965 -15.333 1.00 80.69 85 LEU A N 1
ATOM 643 C CA . LEU A 1 85 ? 16.576 -5.238 -15.863 1.00 80.69 85 LEU A CA 1
ATOM 644 C C . LEU A 1 85 ? 16.498 -6.691 -16.334 1.00 80.69 85 LEU A C 1
ATOM 646 O O . LEU A 1 85 ? 17.338 -7.153 -17.110 1.00 80.69 85 LEU A O 1
ATOM 650 N N . ARG A 1 86 ? 15.471 -7.417 -15.881 1.00 76.12 86 ARG A N 1
ATOM 651 C CA . ARG A 1 86 ? 15.204 -8.805 -16.300 1.00 76.12 86 ARG A CA 1
ATOM 652 C C . ARG A 1 86 ? 14.448 -8.874 -17.631 1.00 76.12 86 ARG A C 1
ATOM 654 O O . ARG A 1 86 ? 14.292 -9.971 -18.170 1.00 76.12 86 ARG A O 1
ATOM 661 N N . CYS A 1 87 ? 13.990 -7.729 -18.142 1.00 75.12 87 CYS A N 1
ATOM 662 C CA . CYS A 1 87 ? 13.316 -7.567 -19.427 1.00 75.12 87 CYS A CA 1
ATOM 663 C C . CYS A 1 87 ? 14.278 -7.076 -20.521 1.00 75.12 87 CYS A C 1
ATOM 665 O O . CYS A 1 87 ? 15.240 -6.352 -20.260 1.00 75.12 87 CYS A O 1
ATOM 667 N N . GLY A 1 88 ? 13.997 -7.473 -21.761 1.00 73.50 88 GLY A N 1
ATOM 668 C CA . GLY A 1 88 ? 14.633 -6.945 -22.971 1.00 73.50 88 GLY A CA 1
ATOM 669 C C . GLY A 1 88 ? 13.660 -6.101 -23.799 1.00 73.50 88 GLY A C 1
ATOM 670 O O . GLY A 1 88 ? 12.535 -5.849 -23.375 1.00 73.50 88 GLY A O 1
ATOM 671 N N . GLY A 1 89 ? 14.083 -5.701 -24.998 1.00 78.56 89 GLY A N 1
ATOM 672 C CA . GLY A 1 89 ? 13.242 -4.972 -25.954 1.00 78.56 89 GLY A CA 1
ATOM 673 C C . GLY A 1 89 ? 13.232 -3.454 -25.757 1.00 78.56 89 GLY A C 1
ATOM 674 O O . GLY A 1 89 ? 14.047 -2.914 -25.011 1.00 78.56 89 GLY A O 1
ATOM 675 N N . LYS A 1 90 ? 12.302 -2.771 -26.441 1.00 78.25 90 LYS A N 1
ATOM 676 C CA . LYS A 1 90 ? 12.202 -1.298 -26.513 1.00 78.25 90 LYS A CA 1
ATOM 677 C C . LYS A 1 90 ? 12.196 -0.622 -25.136 1.00 78.25 90 LYS A C 1
ATOM 679 O O . LYS A 1 90 ? 12.917 0.346 -24.936 1.00 78.25 90 LYS A O 1
ATOM 684 N N . ILE A 1 91 ? 11.489 -1.199 -24.160 1.00 79.56 91 ILE A N 1
ATOM 685 C CA . ILE A 1 91 ? 11.423 -0.667 -22.788 1.00 79.56 91 ILE A CA 1
ATOM 686 C C . ILE A 1 91 ? 12.802 -0.579 -22.116 1.00 79.56 91 ILE A C 1
ATOM 688 O O . ILE A 1 91 ? 13.074 0.357 -21.375 1.00 79.56 91 ILE A O 1
ATOM 692 N N . LYS A 1 92 ? 13.709 -1.522 -22.408 1.00 82.19 92 LYS A N 1
ATOM 693 C CA . LYS A 1 92 ? 15.067 -1.523 -21.850 1.00 82.19 92 LYS A CA 1
ATOM 694 C C . LYS A 1 92 ? 15.903 -0.370 -22.401 1.00 82.19 92 LYS A C 1
ATOM 696 O O . LYS A 1 92 ? 16.736 0.158 -21.672 1.00 82.19 92 LYS A O 1
ATOM 701 N N . PHE A 1 93 ? 15.708 -0.015 -23.671 1.00 81.56 93 PHE A N 1
ATOM 702 C CA . PHE A 1 93 ? 16.400 1.115 -24.289 1.00 81.56 93 PHE A CA 1
ATOM 703 C C . PHE A 1 93 ? 15.905 2.427 -23.693 1.00 81.56 93 PHE A C 1
ATOM 705 O O . PHE A 1 93 ? 16.716 3.177 -23.167 1.00 81.56 93 PHE A O 1
ATOM 712 N N . ILE A 1 94 ? 14.585 2.615 -23.633 1.00 81.44 94 ILE A N 1
ATOM 713 C CA . ILE A 1 94 ? 13.983 3.829 -23.073 1.00 81.44 94 ILE A CA 1
ATOM 714 C C . ILE A 1 94 ? 14.390 4.008 -21.601 1.00 81.44 94 ILE A C 1
ATOM 716 O O . ILE A 1 94 ? 14.883 5.060 -21.211 1.00 81.44 94 ILE A O 1
ATOM 720 N N . LEU A 1 95 ? 14.305 2.957 -20.777 1.00 82.44 95 LEU A N 1
ATOM 721 C CA . LEU A 1 95 ? 14.758 3.036 -19.381 1.00 82.44 95 LEU A CA 1
ATOM 722 C C . LEU A 1 95 ? 16.252 3.337 -19.249 1.00 82.44 95 LEU A C 1
ATOM 724 O O . LEU A 1 95 ? 16.656 3.954 -18.271 1.00 82.44 95 LEU A O 1
ATOM 728 N N . ARG A 1 96 ? 17.085 2.896 -20.199 1.00 83.56 96 ARG A N 1
ATOM 729 C CA . ARG A 1 96 ? 18.518 3.208 -20.196 1.00 83.56 96 ARG A CA 1
ATOM 730 C C . ARG A 1 96 ? 18.765 4.675 -20.541 1.00 83.56 96 ARG A C 1
ATOM 732 O O . ARG A 1 96 ? 19.638 5.271 -19.923 1.00 83.56 96 ARG A O 1
ATOM 739 N N . GLU A 1 97 ? 18.004 5.240 -21.472 1.00 84.62 97 GLU A N 1
ATOM 740 C CA . GLU A 1 97 ? 18.075 6.665 -21.815 1.00 84.62 97 GLU A CA 1
ATOM 741 C C . GLU A 1 97 ? 17.620 7.551 -20.653 1.00 84.62 97 GLU A C 1
ATOM 743 O O . GLU A 1 97 ? 18.279 8.537 -20.341 1.00 84.62 97 GLU A O 1
ATOM 748 N N . HIS A 1 98 ? 16.563 7.156 -19.938 1.00 83.69 98 HIS A N 1
ATOM 749 C CA . HIS A 1 98 ? 16.065 7.895 -18.772 1.00 83.69 98 HIS A CA 1
ATOM 750 C C . HIS A 1 98 ? 16.794 7.575 -17.460 1.00 83.69 98 HIS A C 1
ATOM 752 O O . HIS A 1 98 ? 16.567 8.246 -16.452 1.00 83.69 98 HIS A O 1
ATOM 758 N N . LYS A 1 99 ? 17.694 6.584 -17.441 1.00 83.12 99 LYS A N 1
ATOM 759 C CA . LYS A 1 99 ? 18.419 6.178 -16.228 1.00 83.12 99 LYS A CA 1
ATOM 760 C C . LYS A 1 99 ? 19.186 7.328 -15.552 1.00 83.12 99 LYS A C 1
ATOM 762 O O . LYS A 1 99 ? 19.058 7.441 -14.336 1.00 83.12 99 LYS A O 1
ATOM 767 N N . PRO A 1 100 ? 19.929 8.194 -16.269 1.00 85.31 100 PRO A N 1
ATOM 768 C CA . PRO A 1 100 ? 20.635 9.310 -15.642 1.00 85.31 100 PRO A CA 1
ATOM 769 C C . PRO A 1 100 ? 19.695 10.277 -14.910 1.00 85.31 100 PRO A C 1
ATOM 771 O O . PRO A 1 100 ? 20.012 10.717 -13.809 1.00 85.31 100 PRO A O 1
ATOM 774 N N . ALA A 1 101 ? 18.518 10.556 -15.480 1.00 84.50 101 ALA A N 1
ATOM 775 C CA . ALA A 1 101 ? 17.515 11.417 -14.852 1.00 84.50 101 ALA A CA 1
ATOM 776 C C . ALA A 1 101 ? 16.937 10.780 -13.575 1.00 84.50 101 ALA A C 1
ATOM 778 O O . ALA A 1 101 ? 16.798 11.450 -12.551 1.00 84.50 101 ALA A O 1
ATOM 779 N N . LEU A 1 102 ? 16.673 9.468 -13.602 1.00 82.06 102 LEU A N 1
ATOM 780 C CA . LEU A 1 102 ? 16.229 8.719 -12.420 1.00 82.06 102 LEU A CA 1
ATOM 781 C C . LEU A 1 102 ? 17.288 8.724 -11.311 1.00 82.06 102 LEU A C 1
ATOM 783 O O . LEU A 1 102 ? 16.962 8.966 -10.150 1.00 82.06 102 LEU A O 1
ATOM 787 N N . ASP A 1 103 ? 18.553 8.487 -11.662 1.00 83.62 103 ASP A N 1
ATOM 788 C CA . ASP A 1 103 ? 19.661 8.475 -10.705 1.00 83.62 103 ASP A CA 1
ATOM 789 C C . ASP A 1 103 ? 19.896 9.886 -10.114 1.00 83.62 103 ASP A C 1
ATOM 791 O O . ASP A 1 103 ? 20.193 10.018 -8.923 1.00 83.62 103 ASP A O 1
ATOM 795 N N . GLN A 1 104 ? 19.678 10.951 -10.897 1.00 85.31 104 GLN A N 1
ATOM 796 C CA . GLN A 1 104 ? 19.715 12.338 -10.423 1.00 85.31 104 GLN A CA 1
ATOM 797 C C . GLN A 1 104 ? 18.577 12.644 -9.439 1.00 85.31 104 GLN A C 1
ATOM 799 O O . GLN A 1 104 ? 18.834 13.191 -8.364 1.00 85.31 104 GLN A O 1
ATOM 804 N N . HIS A 1 105 ? 17.334 12.271 -9.761 1.00 81.81 105 HIS A N 1
ATOM 805 C CA . HIS A 1 105 ? 16.204 12.441 -8.842 1.00 81.81 105 HIS A CA 1
ATOM 806 C C . HIS A 1 105 ? 16.414 11.652 -7.542 1.00 81.81 105 HIS A C 1
ATOM 808 O O . HIS A 1 105 ? 16.189 12.184 -6.457 1.00 81.81 105 HIS A O 1
ATOM 814 N N . LEU A 1 106 ? 16.901 10.411 -7.623 1.00 81.50 106 LEU A N 1
ATOM 815 C CA . LEU A 1 106 ? 17.223 9.617 -6.435 1.00 81.50 106 LEU A CA 1
ATOM 816 C C . LEU A 1 106 ? 18.314 10.267 -5.588 1.00 81.50 106 LEU A C 1
ATOM 818 O O . LEU A 1 106 ? 18.179 10.312 -4.370 1.00 81.50 106 LEU A O 1
ATOM 822 N N . SER A 1 107 ? 19.364 10.801 -6.214 1.00 83.25 107 SER A N 1
ATOM 823 C CA . SER A 1 107 ? 20.442 11.513 -5.515 1.00 83.25 107 SER A CA 1
ATOM 824 C C . SER A 1 107 ? 19.932 12.765 -4.805 1.00 83.25 107 SER A C 1
ATOM 826 O O . SER A 1 107 ? 20.346 13.051 -3.685 1.00 83.25 107 SER A O 1
ATOM 828 N N . ARG A 1 108 ? 18.983 13.480 -5.418 1.00 85.44 108 ARG A N 1
ATOM 829 C CA . ARG A 1 108 ? 18.301 14.610 -4.786 1.00 85.44 108 ARG A CA 1
ATOM 830 C C . ARG A 1 108 ? 17.488 14.166 -3.567 1.00 85.44 108 ARG A C 1
ATOM 832 O O . ARG A 1 108 ? 17.646 14.754 -2.506 1.00 85.44 108 ARG A O 1
ATOM 839 N N . ILE A 1 109 ? 16.694 13.101 -3.684 1.00 79.69 109 ILE A N 1
ATOM 840 C CA . ILE A 1 109 ? 15.907 12.557 -2.562 1.00 79.69 109 ILE A CA 1
ATOM 841 C C . ILE A 1 109 ? 16.824 12.046 -1.432 1.00 79.69 109 ILE A C 1
ATOM 843 O O . ILE A 1 109 ? 16.539 12.252 -0.253 1.00 79.69 109 ILE A O 1
ATOM 847 N N . LEU A 1 110 ? 17.940 11.397 -1.778 1.00 80.31 110 LEU A N 1
ATOM 848 C CA . LEU A 1 110 ? 18.980 10.965 -0.837 1.00 80.31 110 LEU A CA 1
ATOM 849 C C . LEU A 1 110 ? 19.577 12.160 -0.083 1.00 80.31 110 LEU A C 1
ATOM 851 O O . LEU A 1 110 ? 19.702 12.104 1.139 1.00 80.31 110 LEU A O 1
ATOM 855 N N . ALA A 1 111 ? 19.897 13.243 -0.795 1.00 82.00 111 ALA A N 1
ATOM 856 C CA . ALA A 1 111 ? 20.439 14.466 -0.211 1.00 82.00 111 ALA A CA 1
ATOM 857 C C . ALA A 1 111 ? 19.425 15.174 0.699 1.00 82.00 111 ALA A C 1
ATOM 859 O O . ALA A 1 111 ? 19.778 15.549 1.813 1.00 82.00 111 ALA A O 1
ATOM 860 N N . GLU A 1 112 ? 18.166 15.290 0.269 1.00 78.88 112 GLU A N 1
ATOM 861 C CA . GLU A 1 112 ? 17.074 15.876 1.061 1.00 78.88 112 GLU A CA 1
ATOM 862 C C . GLU A 1 112 ? 16.855 15.123 2.382 1.00 78.88 112 GLU A C 1
ATOM 864 O O . GLU A 1 112 ? 16.573 15.740 3.406 1.00 78.88 112 GLU A O 1
ATOM 869 N N . ARG A 1 113 ? 17.027 13.794 2.387 1.00 73.88 113 ARG A N 1
ATOM 870 C CA . ARG A 1 113 ? 16.910 12.969 3.601 1.00 73.88 113 ARG A CA 1
ATOM 871 C C . ARG A 1 113 ? 18.233 12.757 4.346 1.00 73.88 113 ARG A C 1
ATOM 873 O O . ARG A 1 113 ? 18.228 12.128 5.399 1.00 73.88 113 ARG A O 1
ATOM 880 N N . GLY A 1 114 ? 19.356 13.260 3.826 1.00 69.44 114 GLY A N 1
ATOM 881 C CA . GLY A 1 114 ? 20.686 13.120 4.431 1.00 69.44 114 GLY A CA 1
ATOM 882 C C . GLY A 1 114 ? 21.254 11.692 4.428 1.00 69.44 114 GLY A C 1
ATOM 883 O O . GLY A 1 114 ? 22.127 11.371 5.233 1.00 69.44 114 GLY A O 1
ATOM 884 N N . VAL A 1 115 ? 20.769 10.818 3.544 1.00 77.75 115 VAL A N 1
ATOM 885 C CA . VAL A 1 115 ? 21.090 9.383 3.535 1.00 77.75 115 VAL A CA 1
ATOM 886 C C . VAL A 1 115 ? 22.036 9.040 2.378 1.00 77.75 115 VAL A C 1
ATOM 888 O O . VAL A 1 115 ? 21.878 9.538 1.269 1.00 77.75 115 VAL A O 1
ATOM 891 N N . LYS A 1 116 ? 23.023 8.156 2.607 1.00 66.62 116 LYS A N 1
ATOM 892 C CA . LYS A 1 116 ? 24.008 7.749 1.578 1.00 66.62 116 LYS A CA 1
ATOM 893 C C . LYS A 1 116 ? 23.581 6.548 0.727 1.00 66.62 116 LYS A C 1
ATOM 895 O O . LYS A 1 116 ? 24.089 6.387 -0.380 1.00 66.62 116 LYS A O 1
ATOM 900 N N . LYS A 1 117 ? 22.692 5.683 1.227 1.00 68.06 117 LYS A N 1
ATOM 901 C CA . LYS A 1 117 ? 22.228 4.480 0.518 1.00 68.06 117 LYS A CA 1
ATOM 902 C C . LYS A 1 117 ? 20.711 4.435 0.432 1.00 68.06 117 LYS A C 1
ATOM 904 O O . LYS A 1 117 ? 20.015 4.703 1.400 1.00 68.06 117 LYS A O 1
ATOM 909 N N . ILE A 1 118 ? 20.203 3.964 -0.705 1.00 69.44 118 ILE A N 1
ATOM 910 C CA . ILE A 1 118 ? 18.759 3.775 -0.929 1.00 69.44 118 ILE A CA 1
ATOM 911 C C . ILE A 1 118 ? 18.156 2.783 0.081 1.00 69.44 118 ILE A C 1
ATOM 913 O O . ILE A 1 118 ? 16.999 2.912 0.458 1.00 69.44 118 ILE A O 1
ATOM 917 N N . GLN A 1 119 ? 18.938 1.808 0.558 1.00 68.62 119 GLN A N 1
ATOM 918 C CA . GLN A 1 119 ? 18.484 0.828 1.553 1.00 68.62 119 GLN A CA 1
ATOM 919 C C . GLN A 1 119 ? 18.139 1.465 2.904 1.00 68.62 119 GLN A C 1
ATOM 921 O O . GLN A 1 119 ? 17.220 0.998 3.565 1.00 68.62 119 GLN A O 1
ATOM 926 N N . ASP A 1 120 ? 18.810 2.561 3.253 1.00 67.12 120 ASP A N 1
ATOM 927 C CA . ASP A 1 120 ? 18.613 3.277 4.513 1.00 67.12 120 ASP A CA 1
ATOM 928 C C . ASP A 1 120 ? 17.460 4.303 4.411 1.00 67.12 120 ASP A C 1
ATOM 930 O O . ASP A 1 120 ? 17.065 4.897 5.409 1.00 67.12 120 ASP A O 1
ATOM 934 N N . LEU A 1 121 ? 16.896 4.518 3.208 1.00 68.06 121 LEU A N 1
ATOM 935 C CA . LEU A 1 121 ? 15.671 5.309 3.018 1.00 68.06 121 LEU A CA 1
ATOM 936 C C . LEU A 1 121 ? 14.390 4.534 3.342 1.00 68.06 121 LEU A C 1
ATOM 938 O O . LEU A 1 121 ? 13.321 5.146 3.420 1.00 68.06 121 LEU A O 1
ATOM 942 N N . VAL A 1 122 ? 14.470 3.206 3.449 1.00 63.44 122 VAL A N 1
ATOM 943 C CA . VAL A 1 122 ? 13.302 2.370 3.730 1.00 63.44 122 VAL A CA 1
ATOM 944 C C . VAL A 1 122 ? 12.925 2.559 5.198 1.00 63.44 122 VAL A C 1
ATOM 946 O O . VAL A 1 122 ? 13.791 2.399 6.058 1.00 63.44 122 VAL A O 1
ATOM 949 N N . PRO A 1 123 ? 11.658 2.868 5.517 1.00 57.91 123 PRO A N 1
ATOM 950 C CA . PRO A 1 123 ? 11.186 2.810 6.894 1.00 57.91 123 PRO A CA 1
ATOM 951 C C . PRO A 1 123 ? 11.468 1.420 7.484 1.00 57.91 123 PRO A C 1
ATOM 953 O O . PRO A 1 123 ? 11.286 0.416 6.799 1.00 57.91 123 PRO A O 1
ATOM 956 N N . SER A 1 124 ? 11.874 1.338 8.754 1.00 52.69 124 SER A N 1
ATOM 957 C CA . SER A 1 124 ? 12.220 0.064 9.415 1.00 52.69 124 SER A CA 1
ATOM 958 C C . SER A 1 124 ? 11.102 -0.995 9.385 1.00 52.69 124 SER A C 1
ATOM 960 O O . SER A 1 124 ? 11.373 -2.168 9.618 1.00 52.69 124 SER A O 1
ATOM 962 N N . GLU A 1 125 ? 9.861 -0.600 9.082 1.00 54.34 125 GLU A N 1
ATOM 963 C CA . GLU A 1 125 ? 8.724 -1.488 8.827 1.00 54.34 125 GLU A CA 1
ATOM 964 C C . GLU A 1 125 ? 8.333 -1.422 7.344 1.00 54.34 125 GLU A C 1
ATOM 966 O O . GLU A 1 125 ? 8.000 -0.354 6.822 1.00 54.34 125 GLU A O 1
ATOM 971 N N . SER A 1 126 ? 8.351 -2.561 6.648 1.00 56.12 126 SER A N 1
ATOM 972 C CA . SER A 1 126 ? 7.995 -2.597 5.229 1.00 56.12 126 SER A CA 1
ATOM 973 C C . SER A 1 126 ? 6.484 -2.454 5.011 1.00 56.12 126 SER A C 1
ATOM 975 O O . SER A 1 126 ? 5.677 -2.925 5.809 1.00 56.12 126 SER A O 1
ATOM 977 N N . LEU A 1 127 ? 6.064 -1.875 3.880 1.00 57.94 127 LEU A N 1
ATOM 978 C CA . LEU A 1 127 ? 4.641 -1.793 3.507 1.00 57.94 127 LEU A CA 1
ATOM 979 C C . LEU A 1 127 ? 3.963 -3.169 3.388 1.00 57.94 127 LEU A C 1
ATOM 981 O O . LEU A 1 127 ? 2.761 -3.292 3.598 1.00 57.94 127 LEU A O 1
ATOM 985 N N . ALA A 1 128 ? 4.742 -4.219 3.110 1.00 49.38 128 ALA A N 1
ATOM 986 C CA . ALA A 1 128 ? 4.267 -5.601 3.122 1.00 49.38 128 ALA A CA 1
ATOM 987 C C . ALA A 1 128 ? 3.931 -6.118 4.538 1.00 49.38 128 ALA A C 1
ATOM 989 O O . ALA A 1 128 ? 3.135 -7.045 4.668 1.00 49.38 128 ALA A O 1
ATOM 990 N N . GLU A 1 129 ? 4.527 -5.532 5.579 1.00 53.25 129 GLU A N 1
ATOM 991 C CA . GLU A 1 129 ? 4.287 -5.845 6.996 1.00 53.25 129 GLU A CA 1
ATOM 992 C C . GLU A 1 129 ? 3.280 -4.877 7.642 1.00 53.25 129 GLU A C 1
ATOM 994 O O . GLU A 1 129 ? 2.652 -5.211 8.646 1.00 53.25 129 GLU A O 1
ATOM 999 N N . ARG A 1 130 ? 3.061 -3.702 7.040 1.00 63.28 130 ARG A N 1
ATOM 1000 C CA . ARG A 1 130 ? 2.042 -2.718 7.436 1.00 63.28 130 ARG A CA 1
ATOM 1001 C C . ARG A 1 130 ? 0.671 -3.044 6.850 1.00 63.28 130 ARG A C 1
ATOM 1003 O O . ARG A 1 130 ? 0.070 -2.234 6.149 1.00 63.28 130 ARG A O 1
ATOM 1010 N N . GLN A 1 131 ? 0.161 -4.239 7.129 1.00 70.12 131 GLN A N 1
ATOM 1011 C CA . GLN A 1 131 ? -1.200 -4.575 6.726 1.00 70.12 131 GLN A CA 1
ATOM 1012 C C . GLN A 1 131 ? -2.197 -3.806 7.600 1.00 70.12 131 GLN A C 1
ATOM 1014 O O . GLN A 1 131 ? -2.355 -4.105 8.779 1.00 70.12 131 GLN A O 1
ATOM 1019 N N . LEU A 1 132 ? -2.837 -2.787 7.029 1.00 81.94 132 LEU A N 1
ATOM 1020 C CA . LEU A 1 132 ? -3.828 -1.975 7.731 1.00 81.94 132 LEU A CA 1
ATOM 1021 C C . LEU A 1 132 ? -5.013 -2.822 8.206 1.00 81.94 132 LEU A C 1
ATOM 1023 O O . LEU A 1 132 ? -5.406 -3.797 7.561 1.00 81.94 132 LEU A O 1
ATOM 1027 N N . ARG A 1 133 ? -5.590 -2.418 9.336 1.00 86.94 133 ARG A N 1
ATOM 1028 C CA . ARG A 1 133 ? -6.832 -2.959 9.888 1.00 86.94 133 ARG A CA 1
ATOM 1029 C C . ARG A 1 133 ? -7.969 -2.040 9.476 1.00 86.94 133 ARG A C 1
ATOM 1031 O O . ARG A 1 133 ? -7.955 -0.860 9.816 1.00 86.94 133 ARG A O 1
ATOM 1038 N N . PHE A 1 134 ? -8.944 -2.580 8.760 1.00 90.06 134 PHE A N 1
ATOM 1039 C CA . PHE A 1 134 ? -10.123 -1.829 8.353 1.00 90.06 134 PHE A CA 1
ATOM 1040 C C . PHE A 1 134 ? -11.307 -2.178 9.262 1.00 90.06 134 PHE A C 1
ATOM 1042 O O . PHE A 1 134 ? -11.593 -3.351 9.526 1.00 90.06 134 PHE A O 1
ATOM 1049 N N . LEU A 1 135 ? -11.973 -1.146 9.778 1.00 92.69 135 LEU A N 1
ATOM 1050 C CA . LEU A 1 135 ? -13.176 -1.264 10.594 1.00 92.69 135 LEU A CA 1
ATOM 1051 C C . LEU A 1 135 ? -14.270 -0.383 9.997 1.00 92.69 135 LEU A C 1
ATOM 1053 O O . LEU A 1 135 ? -14.070 0.812 9.788 1.00 92.69 135 LEU A O 1
ATOM 1057 N N . ARG A 1 136 ? -15.438 -0.965 9.732 1.00 94.62 136 ARG A N 1
ATOM 1058 C CA . ARG A 1 136 ? -16.606 -0.231 9.246 1.00 94.62 136 ARG A CA 1
ATOM 1059 C C . ARG A 1 136 ? -17.431 0.289 10.412 1.00 94.62 136 ARG A C 1
ATOM 1061 O O . ARG A 1 136 ? -17.710 -0.448 11.360 1.00 94.62 136 ARG A O 1
ATOM 1068 N N . VAL A 1 137 ? -17.862 1.540 10.314 1.00 95.25 137 VAL A N 1
ATOM 1069 C CA . VAL A 1 137 ? -18.850 2.125 11.214 1.00 95.25 137 VAL A CA 1
ATOM 1070 C C . VAL A 1 137 ? -20.221 1.552 10.881 1.00 95.25 137 VAL A C 1
ATOM 1072 O O . VAL A 1 137 ? -20.681 1.557 9.738 1.00 95.25 137 VAL A O 1
ATOM 1075 N N . ASN A 1 138 ? -20.889 1.038 11.905 1.00 94.50 138 ASN A N 1
ATOM 1076 C CA . ASN A 1 138 ? -22.253 0.568 11.799 1.00 94.50 138 ASN A CA 1
ATOM 1077 C C . ASN A 1 138 ? -23.221 1.752 11.893 1.00 94.50 138 ASN A C 1
ATOM 1079 O O . ASN A 1 138 ? -23.645 2.139 12.985 1.00 94.50 138 ASN A O 1
ATOM 1083 N N . THR A 1 139 ? -23.604 2.283 10.734 1.00 93.00 139 THR A N 1
ATOM 1084 C CA . THR A 1 139 ? -24.511 3.434 10.601 1.00 93.00 139 THR A CA 1
ATOM 1085 C C . THR A 1 139 ? -25.911 3.201 11.176 1.00 93.00 139 THR A C 1
ATOM 1087 O O . THR A 1 139 ? -26.631 4.161 11.437 1.00 93.00 139 THR A O 1
ATOM 1090 N N . LEU A 1 140 ? -26.288 1.945 11.452 1.00 92.94 140 LEU A N 1
ATOM 1091 C CA . LEU A 1 140 ? -27.531 1.606 12.154 1.00 92.94 140 LEU A CA 1
ATOM 1092 C C . LEU A 1 140 ? -27.458 1.874 13.666 1.00 92.94 140 LEU A C 1
ATOM 1094 O O . LEU A 1 140 ? -28.496 1.972 14.315 1.00 92.94 140 LEU A O 1
ATOM 1098 N N . ARG A 1 141 ? -26.250 1.945 14.247 1.00 91.00 141 ARG A N 1
ATOM 1099 C CA . ARG A 1 141 ? -26.040 2.136 15.696 1.00 91.00 141 ARG A CA 1
ATOM 1100 C C . ARG A 1 141 ? -25.367 3.456 16.056 1.00 91.00 141 ARG A C 1
ATOM 1102 O O . ARG A 1 141 ? -25.548 3.914 17.181 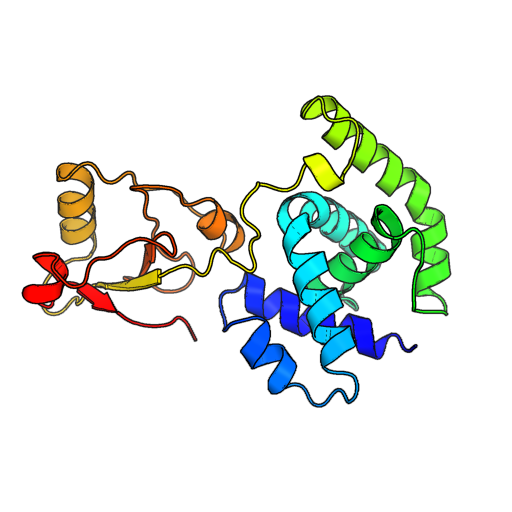1.00 91.00 141 ARG A O 1
ATOM 1109 N N . ALA A 1 142 ? -24.576 4.039 15.159 1.00 92.00 142 ALA A N 1
ATOM 1110 C CA . ALA A 1 142 ? -23.884 5.305 15.387 1.00 92.00 142 ALA A CA 1
ATOM 1111 C C . ALA A 1 142 ? -23.592 6.020 14.064 1.00 92.00 142 ALA A C 1
ATOM 1113 O O . ALA A 1 142 ? -23.425 5.372 13.035 1.00 92.00 142 ALA A O 1
ATOM 1114 N N . GLN A 1 143 ? -23.486 7.348 14.093 1.00 93.12 143 GLN A N 1
ATOM 1115 C CA . GLN A 1 143 ? -23.001 8.110 12.944 1.00 93.12 143 GLN A CA 1
ATOM 1116 C C . GLN A 1 143 ? -21.472 8.105 12.906 1.00 93.12 143 GLN A C 1
ATOM 1118 O O . GLN A 1 143 ? -20.807 8.139 13.943 1.00 93.12 143 GLN A O 1
ATOM 1123 N N . THR A 1 144 ? -20.902 8.133 11.704 1.00 92.12 144 THR A N 1
ATOM 1124 C CA . THR A 1 144 ? -19.444 8.160 11.502 1.00 92.12 144 THR A CA 1
ATOM 1125 C C . THR A 1 144 ? -18.799 9.363 12.180 1.00 92.12 144 THR A C 1
ATOM 1127 O O . THR A 1 144 ? -17.753 9.222 12.806 1.00 92.12 144 THR A O 1
ATOM 1130 N N . ALA A 1 145 ? -19.451 10.528 12.147 1.00 92.81 145 ALA A N 1
ATOM 1131 C CA . ALA A 1 145 ? -18.965 11.725 12.832 1.00 92.81 145 ALA A CA 1
ATOM 1132 C C . ALA A 1 145 ? -18.867 11.553 14.358 1.00 92.81 145 ALA A C 1
ATOM 1134 O O . ALA A 1 145 ? -17.948 12.093 14.968 1.00 92.81 145 ALA A O 1
ATOM 1135 N N . ASP A 1 146 ? -19.781 10.795 14.968 1.00 93.19 146 ASP A N 1
ATOM 1136 C CA . ASP A 1 146 ? -19.763 10.550 16.411 1.00 93.19 146 ASP A CA 1
ATOM 1137 C C . ASP A 1 146 ? -18.665 9.555 16.782 1.00 93.19 146 ASP A C 1
ATOM 1139 O O . ASP A 1 146 ? -17.903 9.809 17.704 1.00 93.19 146 ASP A O 1
ATOM 1143 N N . VAL A 1 147 ? -18.498 8.481 16.001 1.00 93.00 147 VAL A N 1
ATOM 1144 C CA . VAL A 1 147 ? -17.412 7.508 16.216 1.00 93.00 147 VAL A CA 1
ATOM 1145 C C . VAL A 1 147 ? -16.035 8.157 16.066 1.00 93.00 147 VAL A C 1
ATOM 1147 O O . VAL A 1 147 ? -15.138 7.892 16.862 1.00 93.00 147 VAL A O 1
ATOM 1150 N N . VAL A 1 148 ? -15.862 9.032 15.072 1.00 93.62 148 VAL A N 1
ATOM 1151 C CA . VAL A 1 148 ? -14.625 9.807 14.891 1.00 93.62 148 VAL A CA 1
ATOM 1152 C C . VAL A 1 148 ? -14.372 10.708 16.103 1.00 93.62 148 VAL A C 1
ATOM 1154 O O . VAL A 1 148 ? -13.251 10.740 16.600 1.00 93.62 148 VAL A O 1
ATOM 1157 N N . ARG A 1 149 ? -15.409 11.388 16.611 1.00 93.94 149 ARG A N 1
ATOM 1158 C CA . ARG A 1 149 ? -15.303 12.263 17.787 1.00 93.94 149 ARG A CA 1
ATOM 1159 C C . ARG A 1 149 ? -14.953 11.482 19.055 1.00 93.94 149 ARG A C 1
ATOM 1161 O O . ARG A 1 149 ? -14.123 11.946 19.834 1.00 93.94 149 ARG A O 1
ATOM 1168 N N . ASP A 1 150 ? -15.556 10.310 19.249 1.00 93.25 150 ASP A N 1
ATOM 1169 C CA . ASP A 1 150 ? -15.274 9.419 20.380 1.00 93.25 150 ASP A CA 1
ATOM 1170 C C . ASP A 1 150 ? -13.791 9.004 20.362 1.00 93.25 150 ASP A C 1
ATOM 1172 O O . ASP A 1 150 ? -13.079 9.192 21.348 1.00 93.25 150 ASP A O 1
ATOM 1176 N N . LEU A 1 151 ? -13.288 8.559 19.203 1.00 92.62 151 LEU A N 1
ATOM 1177 C CA . LEU A 1 151 ? -11.876 8.204 19.017 1.00 92.62 151 LEU A CA 1
ATOM 1178 C C . LEU A 1 151 ? -10.939 9.398 19.274 1.00 92.62 151 LEU A C 1
ATOM 1180 O O . LEU A 1 151 ? -9.945 9.261 19.989 1.00 92.62 151 LEU A O 1
ATOM 1184 N N . GLU A 1 152 ? -11.246 10.578 18.734 1.00 93.69 152 GLU A N 1
ATOM 1185 C CA . GLU A 1 152 ? -10.449 11.794 18.957 1.00 93.69 152 GLU A CA 1
ATOM 1186 C C . GLU A 1 152 ? -10.411 12.190 20.442 1.00 93.69 152 GLU A C 1
ATOM 1188 O O . GLU A 1 152 ? -9.349 12.532 20.965 1.00 93.69 152 GLU A O 1
ATOM 1193 N N . THR A 1 153 ? -11.537 12.063 21.149 1.00 93.19 153 THR A N 1
ATOM 1194 C CA . THR A 1 153 ? -11.648 12.360 22.589 1.00 93.19 153 THR A CA 1
ATOM 1195 C C . THR A 1 153 ? -10.826 11.388 23.436 1.00 93.19 153 THR A C 1
ATOM 1197 O O . THR A 1 153 ? -10.218 11.779 24.430 1.00 93.19 153 THR A O 1
ATOM 1200 N N . GLU A 1 154 ? -10.743 10.125 23.025 1.00 91.00 154 GLU A N 1
ATOM 1201 C CA . GLU A 1 154 ? -9.897 9.120 23.670 1.00 91.00 154 GLU A CA 1
ATOM 1202 C C . GLU A 1 154 ? -8.392 9.340 23.425 1.00 91.00 154 GLU A C 1
ATOM 1204 O O . GLU A 1 154 ? -7.561 8.657 24.036 1.00 91.00 154 GLU A O 1
ATOM 1209 N N . GLY A 1 155 ? -8.026 10.281 22.550 1.00 89.94 155 GLY A N 1
ATOM 1210 C CA . GLY A 1 155 ? -6.649 10.631 22.209 1.00 89.94 155 GLY A CA 1
ATOM 1211 C C . GLY A 1 155 ? -6.124 9.958 20.941 1.00 89.94 155 GLY A C 1
ATOM 1212 O O . GLY A 1 155 ? -4.907 9.885 20.755 1.00 89.94 155 GLY A O 1
ATOM 1213 N N . TRP A 1 156 ? -7.003 9.440 20.078 1.00 92.94 156 TRP A N 1
ATOM 1214 C CA . TRP A 1 156 ? -6.611 9.025 18.735 1.00 92.94 156 TRP A CA 1
ATOM 1215 C C . TRP A 1 156 ? -6.419 10.232 17.820 1.00 92.94 156 TRP A C 1
ATOM 1217 O O . TRP A 1 156 ? -7.192 11.185 17.838 1.00 92.94 156 TRP A O 1
ATOM 1227 N N . GLN A 1 157 ? -5.399 10.174 16.971 1.00 92.44 157 GLN A N 1
ATOM 1228 C CA . GLN A 1 157 ? -5.128 11.222 15.993 1.00 92.44 157 GLN A CA 1
ATOM 1229 C C . GLN A 1 157 ? -5.681 10.847 14.622 1.00 92.44 157 GLN A C 1
ATOM 1231 O O . GLN A 1 157 ? -5.292 9.832 14.037 1.00 92.44 157 GLN A O 1
ATOM 1236 N N . ARG A 1 158 ? -6.551 11.699 14.081 1.00 91.56 158 ARG A N 1
ATOM 1237 C CA . ARG A 1 158 ? -7.066 11.543 12.724 1.00 91.56 158 ARG A CA 1
ATOM 1238 C C . ARG A 1 158 ? -6.065 12.072 11.700 1.00 91.56 158 ARG A C 1
ATOM 1240 O O . ARG A 1 158 ? -5.689 13.242 11.733 1.00 91.56 158 ARG A O 1
ATOM 1247 N N . LEU A 1 159 ? -5.678 11.227 10.752 1.00 89.50 159 LEU A N 1
ATOM 1248 C CA . LEU A 1 159 ? -4.821 11.589 9.628 1.00 89.50 159 LEU A CA 1
ATOM 1249 C C . LEU A 1 159 ? -5.680 11.778 8.373 1.00 89.50 159 LEU A C 1
ATOM 1251 O O . LEU A 1 159 ? -6.515 10.934 8.043 1.00 89.50 159 LEU A O 1
ATOM 1255 N N . SER A 1 160 ? -5.498 12.902 7.679 1.00 84.06 160 SER A N 1
ATOM 1256 C CA . SER A 1 160 ? -6.166 13.139 6.398 1.00 84.06 160 SER A CA 1
ATOM 1257 C C . SER A 1 160 ? -5.403 12.399 5.306 1.00 84.06 160 SER A C 1
ATOM 1259 O O . SER A 1 160 ? -4.310 12.813 4.923 1.00 84.06 160 SER A O 1
ATOM 1261 N N . ALA A 1 161 ? -5.953 11.275 4.853 1.00 79.00 161 ALA A N 1
ATOM 1262 C CA . ALA A 1 161 ? -5.414 10.507 3.743 1.00 79.00 161 ALA A CA 1
ATOM 1263 C C . ALA A 1 161 ? -6.293 10.729 2.513 1.00 79.00 161 ALA A C 1
ATOM 1265 O O . ALA A 1 161 ? -7.476 10.399 2.506 1.00 79.00 161 ALA A O 1
ATOM 1266 N N . SER A 1 162 ? -5.698 11.294 1.469 1.00 76.19 162 SER A N 1
ATOM 1267 C CA . SER A 1 162 ? -6.347 11.501 0.172 1.00 76.19 162 SER A CA 1
ATOM 1268 C C . SER A 1 162 ? -6.197 10.289 -0.746 1.00 76.19 162 SER A C 1
ATOM 1270 O O . SER A 1 162 ? -6.993 10.083 -1.657 1.00 76.19 162 SER A O 1
ATOM 1272 N N . THR A 1 163 ? -5.172 9.468 -0.505 1.00 73.50 163 THR A N 1
ATOM 1273 C CA . THR A 1 163 ? -4.892 8.253 -1.274 1.00 73.50 163 THR A CA 1
ATOM 1274 C C . THR A 1 163 ? -4.539 7.090 -0.350 1.00 73.50 163 THR A C 1
ATOM 1276 O O . THR A 1 163 ? -3.995 7.291 0.735 1.00 73.50 163 THR A O 1
ATOM 1279 N N . HIS A 1 164 ? -4.780 5.852 -0.796 1.00 72.38 164 HIS A N 1
ATOM 1280 C CA . HIS A 1 164 ? -4.471 4.637 -0.014 1.00 72.38 164 HIS A CA 1
ATOM 1281 C C . HIS A 1 164 ? -3.009 4.519 0.387 1.00 72.38 164 HIS A C 1
ATOM 1283 O O . HIS A 1 164 ? -2.700 3.999 1.453 1.00 72.38 164 HIS A O 1
ATOM 1289 N N . VAL A 1 165 ? -2.103 5.039 -0.442 1.00 69.56 165 VAL A N 1
ATOM 1290 C CA . VAL A 1 165 ? -0.668 5.046 -0.140 1.00 69.56 165 VAL A CA 1
ATOM 1291 C C . VAL A 1 165 ? -0.391 5.814 1.156 1.00 69.56 165 VAL A C 1
ATOM 1293 O O . VAL A 1 165 ? 0.477 5.429 1.932 1.00 69.56 165 VAL A O 1
ATOM 1296 N N . GLU A 1 166 ? -1.162 6.866 1.436 1.00 74.56 166 GLU A N 1
ATOM 1297 C CA . GLU A 1 166 ? -1.012 7.667 2.653 1.00 74.56 166 GLU A CA 1
ATOM 1298 C C . GLU A 1 166 ? -1.541 6.957 3.894 1.00 74.56 166 GLU A C 1
ATOM 1300 O O . GLU A 1 166 ? -1.026 7.201 4.983 1.00 74.56 166 GLU A O 1
ATOM 1305 N N . LEU A 1 167 ? -2.497 6.034 3.745 1.00 79.50 167 LEU A N 1
ATOM 1306 C CA . LEU A 1 167 ? -2.986 5.227 4.863 1.00 79.50 167 LEU A CA 1
ATOM 1307 C C . LEU A 1 167 ? -1.863 4.375 5.467 1.00 79.50 167 LEU A C 1
ATOM 1309 O O . LEU A 1 167 ? -1.829 4.163 6.673 1.00 79.50 167 LEU A O 1
ATOM 1313 N N . PHE A 1 168 ? -0.880 3.949 4.672 1.00 75.38 168 PHE A N 1
ATOM 1314 C CA . PHE A 1 168 ? 0.270 3.207 5.194 1.00 75.38 168 PHE A CA 1
ATOM 1315 C C . PHE A 1 168 ? 1.234 4.044 6.052 1.00 75.38 168 PHE A C 1
ATOM 1317 O O . PHE A 1 168 ? 2.149 3.490 6.673 1.00 75.38 168 PHE A O 1
ATOM 1324 N N . ARG A 1 169 ? 1.045 5.369 6.111 1.00 76.94 169 ARG A N 1
ATOM 1325 C CA . ARG A 1 169 ? 1.781 6.247 7.030 1.00 76.94 169 ARG A CA 1
ATOM 1326 C C . ARG A 1 169 ? 1.240 6.186 8.455 1.00 76.94 169 ARG A C 1
ATOM 1328 O O . ARG A 1 169 ? 1.953 6.628 9.354 1.00 76.94 169 ARG A O 1
ATOM 1335 N N . LEU A 1 170 ? 0.034 5.644 8.658 1.00 82.44 170 LEU A N 1
ATOM 1336 C CA . LEU A 1 170 ? -0.591 5.513 9.972 1.00 82.44 170 LEU A CA 1
ATOM 1337 C C . LEU A 1 170 ? 0.319 4.741 10.930 1.00 82.44 170 LEU A C 1
ATOM 1339 O O . LEU A 1 170 ? 0.751 3.623 10.642 1.00 82.44 170 LEU A O 1
ATOM 1343 N N . GLN A 1 171 ? 0.596 5.339 12.087 1.00 81.69 171 GLN A N 1
ATOM 1344 C CA . GLN A 1 171 ? 1.444 4.760 13.125 1.00 81.69 171 GLN A CA 1
ATOM 1345 C C . GLN A 1 171 ? 0.875 5.013 14.518 1.00 81.69 171 GLN A C 1
ATOM 1347 O O . GLN A 1 171 ? 0.210 6.015 14.772 1.00 81.69 171 GLN A O 1
ATOM 1352 N N . GLY A 1 172 ? 1.177 4.100 15.444 1.00 83.81 172 GLY A N 1
ATOM 1353 C CA . GLY A 1 172 ? 0.773 4.231 16.841 1.00 83.81 172 GLY A CA 1
ATOM 1354 C C . GLY A 1 172 ? -0.741 4.381 16.990 1.00 83.81 172 GLY A C 1
ATOM 1355 O O . GLY A 1 172 ? -1.502 3.529 16.538 1.00 83.81 172 GLY A O 1
ATOM 1356 N N . ARG A 1 173 ? -1.173 5.472 17.628 1.00 88.00 173 ARG A N 1
ATOM 1357 C CA . ARG A 1 173 ? -2.581 5.758 17.934 1.00 88.00 173 ARG A CA 1
ATOM 1358 C C . ARG A 1 173 ? -3.206 6.718 16.918 1.00 88.00 173 ARG A C 1
ATOM 1360 O O . ARG A 1 173 ? -3.772 7.750 17.270 1.00 88.00 173 ARG A O 1
ATOM 1367 N N . GLN A 1 174 ? -3.047 6.384 15.643 1.00 91.38 174 GLN A N 1
ATOM 1368 C CA . GLN A 1 174 ? -3.592 7.139 14.517 1.00 91.38 174 GLN A CA 1
ATOM 1369 C C . GLN A 1 174 ? -4.654 6.333 13.777 1.00 91.38 174 GLN A C 1
ATOM 1371 O O . GLN A 1 174 ? -4.609 5.104 13.759 1.00 91.38 174 GLN A O 1
ATOM 1376 N N . PHE A 1 175 ? -5.578 7.032 13.131 1.00 93.00 175 PHE A N 1
ATOM 1377 C CA . PHE A 1 175 ? -6.566 6.443 12.233 1.00 93.00 175 PHE A CA 1
ATOM 1378 C C . PHE A 1 175 ? -6.872 7.399 11.080 1.00 93.00 175 PHE A C 1
ATOM 1380 O O . PHE A 1 175 ? -6.615 8.599 11.167 1.00 93.00 175 PHE A O 1
ATOM 1387 N N . ALA A 1 176 ? -7.427 6.882 9.992 1.00 92.50 176 ALA A N 1
ATOM 1388 C CA . ALA A 1 176 ? -7.894 7.691 8.871 1.00 92.50 176 ALA A CA 1
ATOM 1389 C C . ALA A 1 176 ? -9.204 7.132 8.317 1.00 92.50 176 ALA A C 1
ATOM 1391 O O . ALA A 1 176 ? -9.497 5.949 8.474 1.00 92.50 176 ALA A O 1
ATOM 1392 N N . CYS A 1 177 ? -9.982 7.978 7.648 1.00 91.31 177 CYS A N 1
ATOM 1393 C CA . CYS A 1 177 ? -11.104 7.505 6.843 1.00 91.31 177 CYS A CA 1
ATOM 1394 C C . CYS A 1 177 ? -10.569 6.957 5.518 1.00 91.31 177 CYS A C 1
ATOM 1396 O O . CYS A 1 177 ? -9.640 7.530 4.945 1.00 91.31 177 CYS A O 1
ATOM 1398 N N . ASP A 1 178 ? -11.157 5.872 5.026 1.00 89.75 178 ASP A N 1
ATOM 1399 C CA . ASP A 1 178 ? -10.845 5.367 3.695 1.00 89.75 178 ASP A CA 1
ATOM 1400 C C . ASP A 1 178 ? -11.315 6.376 2.625 1.00 89.75 178 ASP A C 1
ATOM 1402 O O . ASP A 1 178 ? -12.436 6.881 2.721 1.00 89.75 178 ASP A O 1
ATOM 1406 N N . PRO A 1 179 ? -10.485 6.695 1.615 1.00 86.06 179 PRO A N 1
ATOM 1407 C CA . PRO A 1 179 ? -10.859 7.663 0.586 1.00 86.06 179 PRO A CA 1
ATOM 1408 C C . PRO A 1 179 ? -11.841 7.109 -0.460 1.00 86.06 179 PRO A C 1
ATOM 1410 O O . PRO A 1 179 ? -12.487 7.903 -1.140 1.00 86.06 179 PRO A O 1
ATOM 1413 N N . ASP A 1 180 ? -11.981 5.783 -0.596 1.00 84.56 180 ASP A N 1
ATOM 1414 C CA . ASP A 1 180 ? -12.872 5.172 -1.594 1.00 84.56 180 ASP A CA 1
ATOM 1415 C C . ASP A 1 180 ? -14.195 4.689 -0.988 1.00 84.56 180 ASP A C 1
ATOM 1417 O O . ASP A 1 180 ? -15.224 4.692 -1.665 1.00 84.56 180 ASP A O 1
ATOM 1421 N N . ILE A 1 181 ? -14.162 4.196 0.254 1.00 87.31 181 ILE A N 1
ATOM 1422 C CA . ILE A 1 181 ? -15.296 3.523 0.891 1.00 87.31 181 ILE A CA 1
ATOM 1423 C C . ILE A 1 181 ? -15.820 4.387 2.046 1.00 87.31 181 ILE A C 1
ATOM 1425 O O . ILE A 1 181 ? -15.113 4.565 3.040 1.00 87.31 181 ILE A O 1
ATOM 1429 N N . PRO A 1 182 ? -17.067 4.892 1.968 1.00 89.06 182 PRO A N 1
ATOM 1430 C CA . PRO A 1 182 ? -17.652 5.661 3.057 1.00 89.06 182 PRO A CA 1
ATOM 1431 C C . PRO A 1 182 ? -17.796 4.802 4.317 1.00 89.06 182 PRO A C 1
ATOM 1433 O O . PRO A 1 182 ? -17.984 3.586 4.246 1.00 89.06 182 PRO A O 1
ATOM 1436 N N . ASP A 1 183 ? -17.713 5.454 5.476 1.00 91.94 183 ASP A N 1
ATOM 1437 C CA . ASP A 1 183 ? -17.872 4.836 6.799 1.00 91.94 183 ASP A CA 1
ATOM 1438 C C . ASP A 1 183 ? -16.846 3.735 7.125 1.00 91.94 183 ASP A C 1
ATOM 1440 O O . ASP A 1 183 ? -17.007 3.003 8.101 1.00 91.94 183 ASP A O 1
ATOM 1444 N N . LEU A 1 184 ? -15.774 3.614 6.338 1.00 92.75 184 LEU A N 1
ATOM 1445 C CA . LEU A 1 184 ? -14.670 2.700 6.599 1.00 92.75 184 LEU A CA 1
ATOM 1446 C C . LEU A 1 184 ? -13.492 3.469 7.201 1.00 92.75 184 LEU A C 1
ATOM 1448 O O . LEU A 1 184 ? -13.034 4.474 6.656 1.00 92.75 184 LEU A O 1
ATOM 1452 N N . LEU A 1 185 ? -12.997 2.987 8.333 1.00 92.94 185 LEU A N 1
ATOM 1453 C CA . LEU A 1 185 ? -11.853 3.545 9.039 1.00 92.94 185 LEU A CA 1
ATOM 1454 C C . LEU A 1 185 ? -10.661 2.597 8.910 1.00 92.94 185 LEU A C 1
ATOM 1456 O O . LEU A 1 185 ? -10.801 1.381 9.050 1.00 92.94 185 LEU A O 1
ATOM 1460 N N . ALA A 1 186 ? -9.487 3.162 8.660 1.00 91.56 186 ALA A N 1
ATOM 1461 C CA . ALA A 1 186 ? -8.220 2.459 8.576 1.00 91.56 186 ALA A CA 1
ATOM 1462 C C . ALA A 1 186 ? -7.383 2.719 9.832 1.00 91.56 186 ALA A C 1
ATOM 1464 O O . ALA A 1 186 ? -7.233 3.862 10.272 1.00 91.56 186 ALA A O 1
ATOM 1465 N N . PHE A 1 187 ? -6.798 1.650 10.365 1.00 90.56 187 PHE A N 1
ATOM 1466 C CA . PHE A 1 187 ? -5.933 1.651 11.539 1.00 90.56 187 PHE A CA 1
ATOM 1467 C C . PHE A 1 187 ? -4.619 0.906 11.248 1.00 90.56 187 PHE A C 1
ATOM 1469 O O . PHE A 1 187 ? -4.573 0.037 10.369 1.00 90.56 187 PHE A O 1
ATOM 1476 N N . PRO A 1 188 ? -3.541 1.196 11.995 1.00 87.62 188 PRO A N 1
ATOM 1477 C CA . PRO A 1 188 ? -2.303 0.425 11.945 1.00 87.62 188 PRO A CA 1
ATOM 1478 C C . PRO A 1 188 ? -2.508 -1.075 12.226 1.00 87.62 188 PRO A C 1
ATOM 1480 O O . PRO A 1 188 ? -3.384 -1.477 12.987 1.00 87.62 188 PRO A O 1
ATOM 1483 N N . ALA A 1 189 ? -1.635 -1.922 11.670 1.00 78.69 189 ALA A N 1
ATOM 1484 C CA . ALA A 1 189 ? -1.728 -3.388 11.760 1.00 78.69 189 ALA A CA 1
ATOM 1485 C C . ALA A 1 189 ? -1.829 -3.947 13.194 1.00 78.69 189 ALA A C 1
ATOM 1487 O O . ALA A 1 189 ? -2.496 -4.958 13.436 1.00 78.69 189 ALA A O 1
ATOM 1488 N N . LYS A 1 190 ? -1.123 -3.290 14.124 1.00 77.38 190 LYS A N 1
ATOM 1489 C CA . LYS A 1 190 ? -0.952 -3.689 15.531 1.00 77.38 190 LYS A CA 1
ATOM 1490 C C . LYS A 1 190 ? -2.040 -3.128 16.453 1.00 77.38 190 LYS A C 1
ATOM 1492 O O . LYS A 1 190 ? -1.978 -3.346 17.657 1.00 77.38 190 LYS A O 1
ATOM 1497 N N . THR A 1 191 ? -2.999 -2.384 15.909 1.00 83.31 191 THR A N 1
ATOM 1498 C CA . THR A 1 191 ? -4.118 -1.845 16.674 1.00 83.31 191 THR A CA 1
ATOM 1499 C C . THR A 1 191 ? -5.098 -2.967 16.996 1.00 83.31 191 THR A C 1
ATOM 1501 O O . THR A 1 191 ? -5.732 -3.517 16.095 1.00 83.31 191 THR A O 1
ATOM 1504 N N . ASP A 1 192 ? -5.210 -3.297 18.281 1.00 84.19 192 ASP A N 1
ATOM 1505 C CA . ASP A 1 192 ? -6.245 -4.190 18.786 1.00 84.19 192 ASP A CA 1
ATOM 1506 C C . ASP A 1 192 ? -7.437 -3.366 19.285 1.00 84.19 192 ASP A C 1
ATOM 1508 O O . ASP A 1 192 ? -7.290 -2.478 20.126 1.00 84.19 192 ASP A O 1
ATOM 1512 N N . LEU A 1 193 ? -8.609 -3.640 18.716 1.00 86.31 193 LEU A N 1
ATOM 1513 C CA . LEU A 1 193 ? -9.880 -3.014 19.080 1.00 86.31 193 LEU A CA 1
ATOM 1514 C C . LEU A 1 193 ? -10.944 -4.062 19.435 1.00 86.31 193 LEU A C 1
ATOM 1516 O O . LEU A 1 193 ? -12.117 -3.712 19.542 1.00 86.31 193 LEU A O 1
ATOM 1520 N N . HIS A 1 194 ? -10.571 -5.334 19.625 1.00 85.75 194 HIS A N 1
ATOM 1521 C CA . HIS A 1 194 ? -11.525 -6.397 19.957 1.00 85.75 194 HIS A CA 1
ATOM 1522 C C . HIS A 1 194 ? -12.191 -6.196 21.324 1.00 85.75 194 HIS A C 1
ATOM 1524 O O . HIS A 1 194 ? -13.375 -6.487 21.467 1.00 85.75 194 HIS A O 1
ATOM 1530 N N . ASP A 1 195 ? -11.478 -5.621 22.290 1.00 88.50 195 ASP A N 1
ATOM 1531 C CA . ASP A 1 195 ? -12.027 -5.294 23.614 1.00 88.50 195 ASP A CA 1
ATOM 1532 C C . ASP A 1 195 ? -12.554 -3.851 23.700 1.00 88.50 195 ASP A C 1
ATOM 1534 O O . ASP A 1 195 ? -12.976 -3.381 24.758 1.00 88.50 195 ASP A O 1
ATOM 1538 N N . HIS A 1 196 ? -12.538 -3.115 22.584 1.00 90.75 196 HIS A N 1
ATOM 1539 C CA . HIS A 1 196 ? -12.927 -1.713 22.575 1.00 90.75 196 HIS A CA 1
ATOM 1540 C C . HIS A 1 196 ? -14.443 -1.557 22.775 1.00 90.75 196 HIS A C 1
ATOM 1542 O O . HIS A 1 196 ? -15.214 -2.244 22.095 1.00 90.75 196 HIS A O 1
ATOM 1548 N N . PRO A 1 197 ? -14.921 -0.596 23.593 1.00 90.69 197 PRO A N 1
ATOM 1549 C CA . PRO A 1 197 ? -16.354 -0.365 23.788 1.00 90.69 197 PRO A CA 1
ATOM 1550 C C . PRO A 1 197 ? -17.120 -0.164 22.477 1.00 90.69 197 PRO A C 1
ATOM 1552 O O . PRO A 1 197 ? -18.218 -0.690 22.307 1.00 90.69 197 PRO A O 1
ATOM 1555 N N . LEU A 1 198 ? -16.528 0.542 21.508 1.00 91.31 198 LEU A N 1
ATOM 1556 C CA . LEU A 1 198 ? -17.121 0.745 20.178 1.00 91.31 198 LEU A CA 1
ATOM 1557 C C . LEU A 1 198 ? -17.322 -0.569 19.402 1.00 91.31 198 LEU A C 1
ATOM 1559 O O . LEU A 1 198 ? -18.297 -0.696 18.662 1.00 91.31 198 LEU A O 1
ATOM 1563 N N . TYR A 1 199 ? -16.440 -1.553 19.578 1.00 92.12 199 TYR A N 1
ATOM 1564 C CA . TYR A 1 199 ? -16.591 -2.872 18.966 1.00 92.12 199 TYR A CA 1
ATOM 1565 C C . TYR A 1 199 ? -17.599 -3.735 19.736 1.00 92.12 199 TYR A C 1
ATOM 1567 O O . TYR A 1 199 ? -18.530 -4.269 19.139 1.00 92.12 199 TYR A O 1
ATOM 1575 N N . LEU A 1 200 ? -17.495 -3.792 21.068 1.00 91.38 200 LEU A N 1
ATOM 1576 C CA . LEU A 1 200 ? -18.403 -4.568 21.927 1.00 91.38 200 LEU A CA 1
ATOM 1577 C C . LEU A 1 200 ? -19.861 -4.094 21.828 1.00 91.38 200 LEU A C 1
ATOM 1579 O O . LEU A 1 200 ? -20.796 -4.892 21.841 1.00 91.38 200 LEU A O 1
ATOM 1583 N N . THR A 1 201 ? -20.072 -2.788 21.663 1.00 91.94 201 THR A N 1
ATOM 1584 C CA . THR A 1 201 ? -21.396 -2.197 21.411 1.00 91.94 201 THR A CA 1
ATOM 1585 C C . THR A 1 201 ? -21.829 -2.301 19.945 1.00 91.94 201 THR A C 1
ATOM 1587 O O . THR A 1 201 ? -22.898 -1.812 19.583 1.00 91.94 201 THR A O 1
ATOM 1590 N N . GLY A 1 202 ? -21.044 -2.939 19.074 1.00 90.44 202 GLY A N 1
ATOM 1591 C CA . GLY A 1 202 ? -21.354 -3.153 17.659 1.00 90.44 202 GLY A CA 1
ATOM 1592 C C . GLY A 1 202 ? -21.445 -1.872 16.826 1.00 90.44 202 GLY A C 1
ATOM 1593 O O . GLY A 1 202 ? -22.129 -1.871 15.800 1.00 90.44 202 GLY A O 1
ATOM 1594 N N . ARG A 1 203 ? -20.817 -0.778 17.279 1.00 92.75 203 ARG A N 1
ATOM 1595 C CA . ARG A 1 203 ? -20.672 0.474 16.516 1.00 92.75 203 ARG A CA 1
ATOM 1596 C C . ARG A 1 203 ? -19.547 0.375 15.484 1.00 92.75 203 ARG A C 1
ATOM 1598 O O . ARG A 1 203 ? -19.636 1.021 14.447 1.00 92.75 203 ARG A O 1
ATOM 1605 N N . LEU A 1 204 ? -18.533 -0.448 15.746 1.00 93.62 204 LEU A N 1
ATOM 1606 C CA . LEU A 1 204 ? -17.463 -0.799 14.812 1.00 93.62 204 LEU A CA 1
ATOM 1607 C C . LEU A 1 204 ? -17.509 -2.289 14.468 1.00 93.62 204 LEU A C 1
ATOM 1609 O O . LEU A 1 204 ? -17.781 -3.123 15.329 1.00 93.62 204 LEU A O 1
ATOM 1613 N N . ILE A 1 205 ? -17.213 -2.617 13.213 1.00 92.94 205 ILE A N 1
ATOM 1614 C CA . ILE A 1 205 ? -17.195 -3.987 12.692 1.00 92.94 205 ILE A CA 1
ATOM 1615 C C . ILE A 1 205 ? -15.883 -4.201 11.936 1.00 92.94 205 ILE A C 1
ATOM 1617 O O . ILE A 1 205 ? -15.582 -3.440 11.019 1.00 92.94 205 ILE A O 1
ATOM 1621 N N . PHE A 1 206 ? -15.113 -5.240 12.280 1.00 90.19 206 PHE A N 1
ATOM 1622 C CA . PHE A 1 206 ? -13.942 -5.626 11.486 1.00 90.19 206 PHE A CA 1
ATOM 1623 C C . PHE A 1 206 ? -14.384 -6.076 10.096 1.00 90.19 206 PHE A C 1
ATOM 1625 O O . PHE A 1 206 ? -15.191 -6.996 9.956 1.00 90.19 206 PHE A O 1
ATOM 1632 N N . GLN A 1 207 ? -13.854 -5.420 9.071 1.00 86.12 207 GLN A N 1
ATOM 1633 C CA . GLN A 1 207 ? -14.192 -5.709 7.690 1.00 86.12 207 GLN A CA 1
ATOM 1634 C C . GLN A 1 207 ? -12.953 -5.521 6.828 1.00 86.12 207 GLN A C 1
ATOM 1636 O O . GLN A 1 207 ? -12.458 -4.406 6.702 1.00 86.12 207 GLN A O 1
ATOM 1641 N N . ASP A 1 208 ? -12.487 -6.600 6.202 1.00 75.94 208 ASP A N 1
ATOM 1642 C CA . ASP A 1 208 ? -11.426 -6.499 5.206 1.00 75.94 208 ASP A CA 1
ATOM 1643 C C . ASP A 1 208 ? -11.901 -5.697 3.992 1.00 75.94 208 ASP A C 1
ATOM 1645 O O . ASP A 1 208 ? -13.052 -5.790 3.549 1.00 75.94 208 ASP A O 1
ATOM 1649 N N . LYS A 1 209 ? -10.976 -4.919 3.435 1.00 73.50 209 LYS A N 1
ATOM 1650 C CA . LYS A 1 209 ? -11.189 -4.201 2.186 1.00 73.50 209 LYS A CA 1
ATOM 1651 C C . LYS A 1 209 ? -11.000 -5.159 1.003 1.00 73.50 209 LYS A C 1
ATOM 1653 O O . LYS A 1 209 ? -9.986 -5.855 0.923 1.00 73.50 209 LYS A O 1
ATOM 1658 N N . VAL A 1 210 ? -11.996 -5.214 0.114 1.00 57.94 210 VAL A N 1
ATOM 1659 C CA . VAL A 1 210 ? -12.054 -6.127 -1.048 1.00 57.94 210 VAL A CA 1
ATOM 1660 C C . VAL A 1 210 ? -11.691 -5.393 -2.334 1.00 57.94 210 VAL A C 1
ATOM 1662 O O . VAL A 1 210 ? -12.190 -4.264 -2.532 1.00 57.94 210 VAL A O 1
#

InterPro domains:
  IPR048889 NSUN5/RCM1, N-terminal domain [PF21153] (36-122)
  IPR049561 NOL1/NOP2/NSUN 5/7, ferredoxin-like domain [PF21148] (132-207)

pLDDT: mean 82.94, std 9.08, range [49.38, 95.25]

Radius of gyration: 19.34 Å; chains: 1; bounding box: 52×36×50 Å

Organism: Monosiga brevicollis (NCBI:txid81824)

Foldseek 3Di:
DELVLLQLLLVLLVCVLQLVDALLVSLVPDPDPPSVVSSVLNQQLQQCCVVCLVVLVVVCVVVDPPGHSSSSSSQLSCCPPVVDDPYDDPVVVVCVVCVVVSNVSVVVVCVVVVHDDSVVVGDPATSSRFNKWKKAFDPVQDDLVVVVVVLVVVPAAEDEDCGSNVLSVADDRYKYADNPDPRMIIHTPPDDCCVPPCVVSVRIDGDRDD

Secon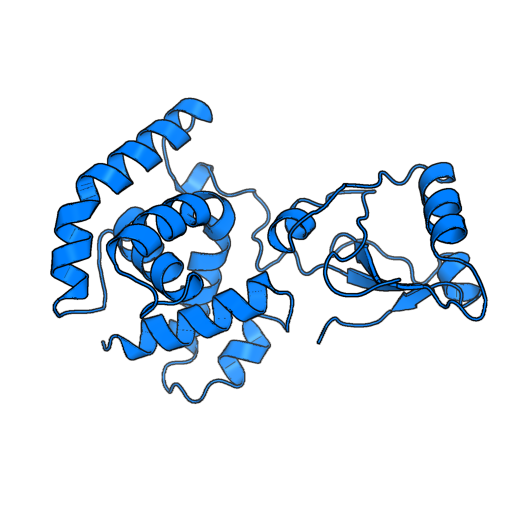dary structure (DSSP, 8-state):
--HHHHHHHHHHHHHHHTTSS-HHHHHHHS--S-HHHHHHHHHHHHHTHHHHHHHHHHHHHHH-TTS-HHHHHHHHHHHHTSS--S--SHHHHHHHHHHHHHHHHHHHHHHHTT-SSGGGGS-SS-TTT--PEEEEE-TTT--HHHHHHHHHHTTPEEP--SSHHHHTT--SSEEEE-SSSTTEEEE-TT---TT-HHHHTTSEEE----